Protein 4MNC (pdb70)

Solvent-accessible surface area: 13602 Å² total; per-residue (Å²): 196,83,40,71,5,98,0,0,0,0,11,18,71,93,10,32,8,0,99,53,0,69,85,12,10,58,83,0,40,86,94,0,182,35,51,0,34,5,64,44,49,10,2,38,193,52,20,87,6,61,67,0,6,45,2,2,78,74,35,97,1,29,0,0,0,2,14,0,1,9,7,41,101,24,4,54,12,0,12,7,0,10,0,4,64,18,46,2,64,85,1,64,184,63,30,0,18,102,12,0,23,149,8,0,38,147,85,1,52,5,19,1,6,0,1,3,0,11,70,0,45,10,12,1,0,1,50,118,127,19,120,135,52,49,2,74,73,8,80,0,2,5,4,19,6,4,96,38,0,0,95,38,1,83,9,96,42,46,79,17,36,1,44,87,0,66,35,9,9,101,181,59,62,8,51,0,1,0,20,5,10,0,4,0,23,42,32,53,2,54,103,85,9,126,16,7,0,16,23,4,2,7,21,3,7,3,1,0,5,0,9,30,75,20,29,137,179,12,70,118,68,13,52,105,23,1,64,120,1,1,79,52,9,16,70,97,7,111,54,0,82,176,20,10,103,81,2,50,58,104,0,118,121,55,52,6,96,48,10,136,25,99,88,75,42,26,137,53,4,110,90,72,0,36,129,35,2,16,56,19,6,71,182,87,12,82,126,10,0,44,89,0,98,93,38,1,26,92,74,138,74,110,164,171,188

B-factor: mean 9.64, std 6.06, range [2.98, 41.68]

CATH classification: 3.40.190.170

Structure (mmCIF, N/CA/C/O backbone):
data_4MNC
#
_entry.id   4MNC
#
_cell.length_a   48.197
_cell.length_b   58.480
_cell.length_c   55.760
_cell.angle_alpha   90.000
_cell.angle_beta   108.040
_cell.angle_gamma   90.000
#
_symmetry.space_group_name_H-M   'P 1 21 1'
#
loop_
_entity.id
_entity.type
_entity.pdbx_description
1 polymer 'TRAP dicarboxylate transporter-DctP subunit'
2 non-polymer 'BENZOYL-FORMIC ACID'
3 non-polymer 'SULFATE ION'
4 water water
#
loop_
_atom_site.group_PDB
_atom_site.id
_atom_site.type_symbol
_atom_site.label_atom_id
_atom_site.label_alt_id
_atom_site.label_comp_id
_atom_site.label_asym_id
_atom_site.label_entity_id
_atom_site.label_seq_id
_atom_site.pdbx_PDB_ins_code
_atom_site.Cartn_x
_atom_site.Cartn_y
_atom_site.Cartn_z
_atom_site.occupancy
_atom_site.B_iso_or_equiv
_atom_site.auth_seq_id
_atom_site.auth_comp_id
_atom_site.auth_asym_id
_atom_site.auth_atom_id
_atom_site.pdbx_PDB_model_num
ATOM 1 N N . GLN A 1 28 ? 14.353 31.178 15.349 1.00 20.10 28 GLN A N 1
ATOM 2 C CA . GLN A 1 28 ? 15.731 31.074 15.813 1.00 19.57 28 GLN A CA 1
ATOM 3 C C . GLN A 1 28 ? 16.550 30.290 14.806 1.00 16.25 28 GLN A C 1
ATOM 4 O O . GLN A 1 28 ? 17.718 30.593 14.624 1.00 16.76 28 GLN A O 1
ATOM 17 N N . GLU A 1 29 ? 15.953 29.296 14.144 1.00 12.35 29 GLU A N 1
ATOM 18 C CA . GLU A 1 29 ? 16.697 28.555 13.124 1.00 9.62 29 GLU A CA 1
ATOM 19 C C . GLU A 1 29 ? 16.444 29.135 11.741 1.00 8.82 29 GLU A C 1
ATOM 20 O O . GLU A 1 29 ? 15.295 29.236 11.316 1.00 10.20 29 GLU A O 1
ATOM 32 N N . VAL A 1 30 ? 17.513 29.498 11.034 1.00 7.39 30 VAL A N 1
ATOM 33 C CA . VAL A 1 30 ? 17.414 29.959 9.653 1.00 7.26 30 VAL A CA 1
ATOM 34 C C . VAL A 1 30 ? 17.805 28.815 8.726 1.00 6.21 30 VAL A C 1
ATOM 35 O O . VAL A 1 30 ? 18.753 28.089 8.995 1.00 6.72 30 VAL A O 1
ATOM 48 N N . THR A 1 31 ? 17.072 28.675 7.627 1.00 6.10 31 THR A N 1
ATOM 49 C CA . THR A 1 31 ? 17.455 27.770 6.552 1.00 6.44 31 THR A CA 1
ATOM 50 C C . THR A 1 31 ? 17.818 28.566 5.306 1.00 6.12 31 THR A C 1
ATOM 51 O O . THR A 1 31 ? 17.053 29.412 4.842 1.00 7.22 31 THR A O 1
ATOM 62 N N . LEU A 1 32 ? 19.015 28.294 4.800 1.00 5.59 32 LEU A N 1
ATOM 63 C CA . LEU A 1 32 ? 19.561 28.986 3.650 1.00 5.40 32 LEU A CA 1
ATOM 64 C C . LEU A 1 32 ? 19.562 28.038 2.464 1.00 5.25 32 LEU A C 1
ATOM 65 O O . LEU A 1 32 ? 19.982 26.888 2.576 1.00 6.24 32 LEU A O 1
ATOM 81 N N . ARG A 1 33 ? 19.117 28.531 1.316 1.00 4.89 33 ARG A N 1
ATOM 82 C CA . ARG A 1 33 ? 19.029 27.726 0.099 1.00 5.08 33 ARG A CA 1
ATOM 83 C C . ARG A 1 33 ? 20.279 27.917 -0.742 1.00 4.62 33 ARG A C 1
ATOM 84 O O . ARG A 1 33 ? 20.649 29.046 -1.055 1.00 5.29 33 ARG A O 1
ATOM 105 N N . LEU A 1 34 ? 20.931 26.810 -1.083 1.00 4.29 34 LEU A N 1
ATOM 106 C CA . LEU A 1 34 ? 22.227 26.819 -1.750 1.00 4.25 34 LEU A CA 1
ATOM 107 C C . LEU A 1 34 ? 22.188 25.998 -3.030 1.00 4.07 34 LEU A C 1
ATOM 108 O O . LEU A 1 34 ? 21.722 24.861 -3.009 1.00 4.99 34 LEU A O 1
ATOM 124 N N . VAL A 1 35 ? 22.689 26.564 -4.122 1.00 3.98 35 VAL A N 1
ATOM 125 C CA . VAL A 1 35 ? 22.793 25.851 -5.383 1.00 4.41 35 VAL A CA 1
ATOM 126 C C . VAL A 1 35 ? 24.261 25.665 -5.776 1.00 4.00 35 VAL A C 1
ATOM 127 O O . VAL A 1 35 ? 25.126 26.463 -5.417 1.00 4.28 35 VAL A O 1
ATOM 140 N N . SER A 1 36 ? 24.536 24.596 -6.519 1.00 4.10 36 SER A N 1
ATOM 141 C CA . SER A 1 36 ? 25.843 24.381 -7.140 1.00 3.96 36 SER A CA 1
ATOM 142 C C . SER A 1 36 ? 25.814 24.727 -8.623 1.00 3.83 36 SER A C 1
ATOM 143 O O . SER A 1 36 ? 24.933 24.268 -9.355 1.00 4.19 36 SER A O 1
ATOM 151 N N . ALA A 1 37 ? 26.785 25.528 -9.062 1.00 3.77 37 ALA A N 1
ATOM 152 C CA . ALA A 1 37 ? 26.947 25.821 -10.486 1.00 4.26 37 ALA A CA 1
ATOM 153 C C . ALA A 1 37 ? 27.625 24.668 -11.236 1.00 4.42 37 ALA A C 1
ATOM 154 O O . ALA A 1 37 ? 27.712 24.697 -12.460 1.00 5.17 37 ALA A O 1
ATOM 161 N N . PHE A 1 38 ? 28.131 23.679 -10.500 1.00 4.19 38 PHE A N 1
ATOM 162 C CA . PHE A 1 38 ? 28.796 22.521 -11.086 1.00 4.24 38 PHE A CA 1
ATOM 163 C C . PHE A 1 38 ? 27.918 21.283 -10.992 1.00 4.64 38 PHE A C 1
ATOM 164 O O . PHE A 1 38 ? 27.183 21.086 -10.021 1.00 4.85 38 PHE A O 1
ATOM 181 N N . PRO A 1 39 ? 28.033 20.399 -11.985 1.00 5.41 39 PRO A N 1
ATOM 182 C CA . PRO A 1 39 ? 27.318 19.114 -11.958 1.00 6.35 39 PRO A CA 1
ATOM 183 C C . PRO A 1 39 ? 27.485 18.325 -10.653 1.00 6.24 39 PRO A C 1
ATOM 184 O O . PRO A 1 39 ? 28.551 18.294 -10.027 1.00 5.66 39 PRO A O 1
ATOM 195 N N . GLU A 1 40 ? 26.406 17.640 -10.274 1.00 7.49 40 GLU A N 1
ATOM 196 C CA . GLU A 1 40 ? 26.331 16.959 -8.971 1.00 8.58 40 GLU A CA 1
ATOM 197 C C . GLU A 1 40 ? 27.230 15.739 -8.841 1.00 8.57 40 GLU A C 1
ATOM 198 O O . GLU A 1 40 ? 27.523 15.293 -7.712 1.00 9.73 40 GLU A O 1
ATOM 210 N N . ASN A 1 41 ? 27.651 15.181 -9.976 1.00 7.59 41 ASN A N 1
ATOM 211 C CA . ASN A 1 41 ? 28.533 14.028 -9.948 1.00 7.72 41 ASN A CA 1
ATOM 212 C C . ASN A 1 41 ? 30.014 14.418 -10.007 1.00 6.99 41 ASN A C 1
ATOM 213 O O . ASN A 1 41 ? 30.887 13.555 -10.082 1.00 8.56 41 ASN A O 1
ATOM 224 N N . GLY A 1 42 ? 30.307 15.713 -9.954 1.00 5.14 42 GLY A N 1
ATOM 225 C CA . GLY A 1 42 ? 31.685 16.160 -9.910 1.00 4.83 42 GLY A CA 1
ATOM 226 C C . GLY A 1 42 ? 32.268 16.247 -8.512 1.00 4.26 42 GLY A C 1
ATOM 227 O O . GLY A 1 42 ? 31.554 16.288 -7.507 1.00 4.25 42 GLY A O 1
ATOM 231 N N . ILE A 1 43 ? 33.592 16.320 -8.459 1.00 4.25 43 ILE A N 1
ATOM 232 C CA . ILE A 1 43 ? 34.317 16.365 -7.201 1.00 4.17 43 ILE A CA 1
ATOM 233 C C . ILE A 1 43 ? 33.884 17.539 -6.331 1.00 3.73 43 ILE A C 1
ATOM 234 O O . ILE A 1 43 ? 33.849 17.421 -5.114 1.00 3.83 43 ILE A O 1
ATOM 250 N N . TYR A 1 44 ? 33.544 18.684 -6.918 1.00 3.57 44 TYR A N 1
ATOM 251 C CA . TYR A 1 44 ? 33.226 19.832 -6.072 1.00 3.63 44 TYR A CA 1
ATOM 252 C C . TYR A 1 44 ? 31.949 19.588 -5.268 1.00 3.85 44 TYR A C 1
ATOM 253 O O . TYR A 1 44 ? 31.903 19.893 -4.079 1.00 3.95 44 TYR A O 1
ATOM 271 N N . VAL A 1 45 ? 30.919 19.028 -5.898 1.00 3.87 45 VAL A N 1
ATOM 272 C CA . VAL A 1 45 ? 29.710 18.673 -5.158 1.00 4.09 45 VAL A CA 1
ATOM 273 C C . VAL A 1 45 ? 29.985 17.534 -4.169 1.00 4.03 45 VAL A C 1
ATOM 274 O O . VAL A 1 45 ? 29.430 17.506 -3.068 1.00 4.27 45 VAL A O 1
ATOM 287 N N . GLN A 1 46 ? 30.866 16.608 -4.530 1.00 4.27 46 GLN A N 1
ATOM 288 C CA . GLN A 1 46 ? 31.257 15.563 -3.595 1.00 5.46 46 GLN A CA 1
ATOM 289 C C . GLN A 1 46 ? 31.924 16.126 -2.338 1.00 5.41 46 GLN A C 1
ATOM 290 O O . GLN A 1 46 ? 31.814 15.530 -1.278 1.00 6.47 46 GLN A O 1
ATOM 304 N N . ARG A 1 47 ? 32.588 17.273 -2.455 1.00 4.95 47 ARG A N 1
ATOM 305 C CA . ARG A 1 47 ? 33.157 17.971 -1.302 1.00 5.53 47 ARG A CA 1
ATOM 306 C C . ARG A 1 47 ? 32.099 18.807 -0.573 1.00 5.12 47 ARG A C 1
ATOM 307 O O . ARG A 1 47 ? 32.106 18.929 0.654 1.00 5.78 47 ARG A O 1
ATOM 328 N N . LEU A 1 48 ? 31.192 19.401 -1.333 1.00 4.46 48 LEU A N 1
ATOM 329 C CA . LEU A 1 48 ? 30.193 20.273 -0.753 1.00 4.49 48 LEU A CA 1
ATOM 330 C C . LEU A 1 48 ? 29.241 19.528 0.160 1.00 4.20 48 LEU A C 1
ATOM 331 O O . LEU A 1 48 ? 28.909 19.995 1.254 1.00 4.52 48 LEU A O 1
ATOM 347 N N . LEU A 1 49 ? 28.745 18.382 -0.289 1.00 3.77 49 LEU A N 1
ATOM 348 C CA . LEU A 1 49 ? 27.657 17.740 0.435 1.00 4.14 49 LEU A CA 1
ATOM 349 C C . LEU A 1 49 ? 28.023 17.264 1.848 1.00 4.26 49 LEU A C 1
ATOM 350 O O . LEU A 1 49 ? 27.231 17.467 2.764 1.00 3.97 49 LEU A O 1
ATOM 366 N N . PRO A 1 50 ? 29.210 16.650 2.056 1.00 4.31 50 PRO A N 1
ATOM 367 C CA . PRO A 1 50 ? 29.567 16.288 3.434 1.00 4.40 50 PRO A CA 1
ATOM 368 C C . PRO A 1 50 ? 29.724 17.518 4.333 1.00 4.49 50 PRO A C 1
ATOM 369 O O . PRO A 1 50 ? 29.485 17.426 5.530 1.00 4.62 50 PRO A O 1
ATOM 380 N N . TRP A 1 51 ? 30.128 18.656 3.778 1.00 4.20 51 TRP A N 1
ATOM 381 C CA . TRP A 1 51 ? 30.215 19.874 4.576 1.00 4.16 51 TRP A CA 1
ATOM 382 C C . TRP A 1 51 ? 28.814 20.362 4.964 1.00 3.98 51 TRP A C 1
ATOM 383 O O . TRP A 1 51 ? 28.566 20.685 6.126 1.00 4.43 51 TRP A O 1
ATOM 404 N N . ILE A 1 52 ? 27.890 20.401 4.007 1.00 3.69 52 ILE A N 1
ATOM 405 C CA . ILE A 1 52 ? 26.509 20.739 4.306 1.00 3.93 52 ILE A CA 1
ATOM 406 C C . ILE A 1 52 ? 25.962 19.806 5.383 1.00 4.06 52 ILE A C 1
ATOM 407 O O . ILE A 1 52 ? 25.241 20.236 6.296 1.00 4.32 52 ILE A O 1
ATOM 423 N N . ALA A 1 53 ? 26.305 18.523 5.283 1.00 4.25 53 ALA A N 1
ATOM 424 C CA . ALA A 1 53 ? 25.822 17.558 6.261 1.00 4.37 53 ALA A CA 1
ATOM 425 C C . ALA A 1 53 ? 26.290 17.912 7.671 1.00 4.50 53 ALA A C 1
ATOM 426 O O . ALA A 1 53 ? 25.541 17.785 8.633 1.00 4.66 53 ALA A O 1
ATOM 433 N N . LYS A 1 54 ? 27.547 18.328 7.787 1.00 4.56 54 LYS A N 1
ATOM 434 C CA . LYS A 1 54 ? 28.123 18.722 9.068 1.00 4.90 54 LYS A CA 1
ATOM 435 C C . LYS A 1 54 ? 27.462 20.003 9.589 1.00 4.44 54 LYS A C 1
ATOM 436 O O . LYS A 1 54 ? 27.126 20.105 10.768 1.00 4.92 54 LYS A O 1
ATOM 455 N N . VAL A 1 55 ? 27.293 20.989 8.710 1.00 4.07 55 VAL A N 1
ATOM 456 C CA . VAL A 1 55 ? 26.609 22.216 9.081 1.00 4.47 55 VAL A CA 1
ATOM 457 C C . VAL A 1 55 ? 25.231 21.898 9.652 1.00 4.35 55 VAL A C 1
ATOM 458 O O . VAL A 1 55 ? 24.820 22.432 10.685 1.00 4.74 55 VAL A O 1
ATOM 471 N N . ASN A 1 56 ? 24.505 21.025 8.968 1.00 4.20 56 ASN A N 1
ATOM 472 C CA . ASN A 1 56 ? 23.151 20.725 9.394 1.00 4.71 56 ASN A CA 1
ATOM 473 C C . ASN A 1 56 ? 23.126 19.896 10.663 1.00 4.64 56 ASN A C 1
ATOM 474 O O . ASN A 1 56 ? 22.324 20.151 11.564 1.00 5.21 56 ASN A O 1
ATOM 485 N N . ALA A 1 57 ? 24.003 18.900 10.749 1.00 4.82 57 ALA A N 1
ATOM 486 C CA . ALA A 1 57 ? 24.032 18.034 11.932 1.00 5.57 57 ALA A CA 1
ATOM 487 C C . ALA A 1 57 ? 24.393 18.797 13.202 1.00 5.78 57 ALA A C 1
ATOM 488 O O . ALA A 1 57 ? 23.922 18.458 14.286 1.00 6.56 57 ALA A O 1
ATOM 495 N N . GLU A 1 58 ? 25.244 19.809 13.072 1.00 5.37 58 GLU A N 1
ATOM 496 C CA . GLU A 1 58 ? 25.745 20.577 14.219 1.00 5.78 58 GLU A CA 1
ATOM 497 C C . GLU A 1 58 ? 24.980 21.884 14.412 1.00 5.61 58 GLU A C 1
ATOM 498 O O . GLU A 1 58 ? 25.206 22.589 15.390 1.00 6.37 58 GLU A O 1
ATOM 510 N N . GLY A 1 59 ? 24.069 22.203 13.499 1.00 5.30 59 GLY A N 1
ATOM 511 C CA . GLY A 1 59 ? 23.416 23.492 13.498 1.00 5.56 59 GLY A CA 1
ATOM 512 C C . GLY A 1 59 ? 21.936 23.501 13.808 1.00 5.87 59 GLY A C 1
ATOM 513 O O . GLY A 1 59 ? 21.301 24.538 13.652 1.00 6.01 59 GLY A O 1
ATOM 517 N N A LYS A 1 60 ? 21.374 22.372 14.243 0.52 6.24 60 LYS A N 1
ATOM 518 N N B LYS A 1 60 ? 21.373 22.378 14.240 0.48 6.56 60 LYS A N 1
ATOM 519 C CA A LYS A 1 60 ? 19.935 22.297 14.506 0.52 7.03 60 LYS A CA 1
ATOM 520 C CA B LYS A 1 60 ? 19.942 22.341 14.498 0.48 7.49 60 LYS A CA 1
ATOM 521 C C A LYS A 1 60 ? 19.544 23.348 15.547 0.52 7.64 60 LYS A C 1
ATOM 522 C C B LYS A 1 60 ? 19.572 23.390 15.531 0.48 7.81 60 LYS A C 1
ATOM 523 O O A LYS A 1 60 ? 20.172 23.459 16.600 0.52 7.78 60 LYS A O 1
ATOM 524 O O B LYS A 1 60 ? 20.240 23.548 16.554 0.48 7.91 60 LYS A O 1
ATOM 561 N N . GLY A 1 61 ? 18.505 24.120 15.239 1.00 8.46 61 GLY A N 1
ATOM 562 C CA . GLY A 1 61 ? 18.070 25.211 16.086 1.00 9.27 61 GLY A CA 1
ATOM 563 C C . GLY A 1 61 ? 18.751 26.535 15.794 1.00 9.37 61 GLY A C 1
ATOM 564 O O . GLY A 1 61 ? 18.368 27.560 16.361 1.00 10.87 61 GLY A O 1
ATOM 569 N N . VAL A 1 62 ? 19.754 26.522 14.918 1.00 7.76 62 VAL A N 1
ATOM 570 C CA . VAL A 1 62 ? 20.571 27.707 14.651 1.00 7.27 62 VAL A CA 1
ATOM 571 C C . VAL A 1 62 ? 20.586 28.029 13.157 1.00 6.35 62 VAL A C 1
ATOM 572 O O . VAL A 1 62 ? 20.076 29.070 12.740 1.00 6.39 62 VAL A O 1
ATOM 585 N N . LEU A 1 63 ? 21.132 27.125 12.346 1.00 5.95 63 LEU A N 1
ATOM 586 C CA . LEU A 1 63 ? 21.292 27.382 10.919 1.00 5.46 63 LEU A CA 1
ATOM 587 C C . LEU A 1 63 ? 21.350 26.051 10.186 1.00 5.15 63 LEU A C 1
ATOM 588 O O . LEU A 1 63 ? 22.006 25.110 10.643 1.00 5.41 63 LEU A O 1
ATOM 604 N N . GLN A 1 64 ? 20.643 25.988 9.062 1.00 4.84 64 GLN A N 1
ATOM 605 C CA . GLN A 1 64 ? 20.612 24.819 8.193 1.00 4.87 64 GLN A CA 1
ATOM 606 C C . GLN A 1 64 ? 20.813 25.288 6.765 1.00 4.90 64 GLN A C 1
ATOM 607 O O . GLN A 1 64 ? 20.457 26.418 6.426 1.00 5.55 64 GLN A O 1
ATOM 621 N N . ILE A 1 65 ? 21.329 24.398 5.928 1.00 4.70 65 ILE A N 1
ATOM 622 C CA . ILE A 1 65 ? 21.467 24.644 4.498 1.00 4.84 65 ILE A CA 1
ATOM 623 C C . ILE A 1 65 ? 20.649 23.598 3.740 1.00 4.90 65 ILE A C 1
ATOM 624 O O . ILE A 1 65 ? 20.810 22.385 3.935 1.00 5.46 65 ILE A O 1
ATOM 640 N N . ASN A 1 66 ? 19.784 24.103 2.869 1.00 4.97 66 ASN A N 1
ATOM 641 C CA . ASN A 1 66 ? 18.978 23.320 1.948 1.00 5.37 66 ASN A CA 1
ATOM 642 C C . ASN A 1 66 ? 19.642 23.350 0.576 1.00 5.21 66 ASN A C 1
ATOM 643 O O . ASN A 1 66 ? 19.598 24.363 -0.124 1.00 5.23 66 ASN A O 1
ATOM 654 N N . PHE A 1 67 ? 20.293 22.245 0.212 1.00 5.45 67 PHE A N 1
ATOM 655 C CA . PHE A 1 67 ? 20.923 22.101 -1.084 1.00 5.42 67 PHE A CA 1
ATOM 656 C C . PHE A 1 67 ? 19.852 21.903 -2.145 1.00 5.40 67 PHE A C 1
ATOM 657 O O . PHE A 1 67 ? 19.097 20.928 -2.103 1.00 6.25 67 PHE A O 1
ATOM 674 N N . LEU A 1 68 ? 19.823 22.806 -3.115 1.00 5.11 68 LEU A N 1
ATOM 675 C CA . LEU A 1 68 ? 18.807 22.801 -4.150 1.00 6.05 68 LEU A CA 1
ATOM 676 C C . LEU A 1 68 ? 19.145 21.896 -5.321 1.00 6.26 68 LEU A C 1
ATOM 677 O O . LEU A 1 68 ? 18.263 21.562 -6.089 1.00 7.36 68 LEU A O 1
ATOM 693 N N . GLY A 1 69 ? 20.412 21.541 -5.473 1.00 6.09 69 GLY A N 1
ATOM 694 C CA . GLY A 1 69 ? 20.879 20.823 -6.641 1.00 5.99 69 GLY A CA 1
ATOM 695 C C . GLY A 1 69 ? 21.934 21.592 -7.397 1.00 5.96 69 GLY A C 1
ATOM 696 O O . GLY A 1 69 ? 22.527 22.552 -6.893 1.00 6.11 69 GLY A O 1
ATOM 700 N N . GLY A 1 70 ? 22.156 21.143 -8.623 1.00 6.03 70 GLY A N 1
ATOM 701 C CA . GLY A 1 70 ? 23.178 21.670 -9.497 1.00 5.90 70 GLY A CA 1
ATOM 702 C C . GLY A 1 70 ? 22.566 22.447 -10.643 1.00 6.04 70 GLY A C 1
ATOM 703 O O . GLY A 1 70 ? 21.526 23.095 -10.490 1.00 6.49 70 GLY A O 1
ATOM 707 N N . PRO A 1 71 ? 23.224 22.405 -11.805 1.00 6.17 71 PRO A N 1
ATOM 708 C CA . PRO A 1 71 ? 22.773 23.175 -12.976 1.00 7.22 71 PRO A CA 1
ATOM 709 C C . PRO A 1 71 ? 21.337 22.875 -13.412 1.00 8.56 71 PRO A C 1
ATOM 710 O O . PRO A 1 71 ? 20.729 23.710 -14.081 1.00 9.45 71 PRO A O 1
ATOM 721 N N . LYS A 1 72 ? 20.789 21.718 -13.054 1.00 8.92 72 LYS A N 1
ATOM 722 C CA . LYS A 1 72 ? 19.395 21.423 -13.375 1.00 10.79 72 LYS A CA 1
ATOM 723 C C . LYS A 1 72 ? 18.449 22.323 -12.589 1.00 10.76 72 LYS A C 1
ATOM 724 O O . LYS A 1 72 ? 17.331 22.583 -13.037 1.00 12.35 72 LYS A O 1
ATOM 743 N N . ALA A 1 73 ? 18.877 22.789 -11.424 1.00 9.90 73 ALA A N 1
ATOM 744 C CA . ALA A 1 73 ? 18.059 23.698 -10.623 1.00 9.58 73 ALA A CA 1
ATOM 745 C C . ALA A 1 73 ? 18.167 25.146 -11.122 1.00 9.16 73 ALA A C 1
ATOM 746 O O . ALA A 1 73 ? 17.160 25.827 -11.306 1.00 10.42 73 ALA A O 1
ATOM 753 N N A ILE A 1 74 ? 19.395 25.587 -11.353 0.42 8.68 74 ILE A N 1
ATOM 754 N N B ILE A 1 74 ? 19.399 25.616 -11.299 0.58 8.36 74 ILE A N 1
ATOM 755 C CA A ILE A 1 74 ? 19.663 26.903 -11.908 0.42 8.37 74 ILE A CA 1
ATOM 756 C CA B ILE A 1 74 ? 19.700 26.943 -11.845 0.58 7.78 74 ILE A CA 1
ATOM 757 C C A ILE A 1 74 ? 20.861 26.779 -12.833 0.42 7.53 74 ILE A C 1
ATOM 758 C C B ILE A 1 74 ? 20.859 26.762 -12.831 0.58 7.14 74 ILE A C 1
ATOM 759 O O A ILE A 1 74 ? 21.892 26.251 -12.434 0.42 7.30 74 ILE A O 1
ATOM 760 O O B ILE A 1 74 ? 21.867 26.173 -12.471 0.58 6.77 74 ILE A O 1
ATOM 791 N N . PRO A 1 75 ? 20.733 27.257 -14.078 1.00 7.11 75 PRO A N 1
ATOM 792 C CA . PRO A 1 75 ? 21.838 27.054 -15.023 1.00 6.61 75 PRO A CA 1
ATOM 793 C C . PRO A 1 75 ? 23.166 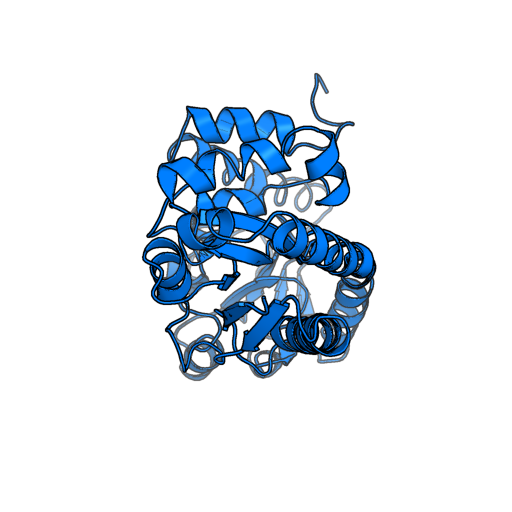27.587 -14.496 1.00 5.60 75 PRO A C 1
ATOM 794 O O . PRO A 1 75 ? 23.194 28.600 -13.798 1.00 5.59 75 PRO A O 1
ATOM 805 N N . THR A 1 76 ? 24.246 26.906 -14.849 1.00 5.08 76 THR A N 1
ATOM 806 C CA . THR A 1 76 ? 25.580 27.262 -14.398 1.00 4.83 76 THR A CA 1
ATOM 807 C C . THR A 1 76 ? 25.881 28.761 -14.474 1.00 4.81 76 THR A C 1
ATOM 808 O O . THR A 1 76 ? 26.335 29.339 -13.493 1.00 4.90 76 THR A O 1
ATOM 819 N N . PHE A 1 77 ? 25.653 29.371 -15.632 1.00 4.84 77 PHE A N 1
ATOM 820 C CA . PHE A 1 77 ? 26.023 30.772 -15.830 1.00 5.43 77 PHE A CA 1
ATOM 821 C C . PHE A 1 77 ? 25.027 31.750 -15.221 1.00 5.56 77 PHE A C 1
ATOM 822 O O . PHE A 1 77 ? 25.272 32.954 -15.238 1.00 6.18 77 PHE A O 1
ATOM 839 N N . GLU A 1 78 ? 23.943 31.238 -14.645 1.00 5.77 78 GLU A N 1
ATOM 840 C CA . GLU A 1 78 ? 22.941 32.061 -13.982 1.00 5.94 78 GLU A CA 1
ATOM 841 C C . GLU A 1 78 ? 23.076 32.077 -12.451 1.00 5.28 78 GLU A C 1
ATOM 842 O O . GLU A 1 78 ? 22.493 32.941 -11.800 1.00 5.75 78 GLU A O 1
ATOM 854 N N . ALA A 1 79 ? 23.845 31.156 -11.872 1.00 4.90 79 ALA A N 1
ATOM 855 C CA . ALA A 1 79 ? 23.910 31.049 -10.413 1.00 4.63 79 ALA A CA 1
ATOM 856 C C . ALA A 1 79 ? 24.433 32.333 -9.748 1.00 4.48 79 ALA A C 1
ATOM 857 O O . ALA A 1 79 ? 24.008 32.674 -8.634 1.00 4.82 79 ALA A O 1
ATOM 864 N N . GLY A 1 80 ? 25.369 33.029 -10.383 1.00 4.77 80 GLY A N 1
ATOM 865 C CA . GLY A 1 80 ? 25.857 34.275 -9.813 1.00 4.92 80 GLY A CA 1
ATOM 866 C C . GLY A 1 80 ? 24.763 35.324 -9.720 1.00 4.85 80 GLY A C 1
ATOM 867 O O . GLY A 1 80 ? 24.588 35.987 -8.700 1.00 5.16 80 GLY A O 1
ATOM 871 N N . ASN A 1 81 ? 24.008 35.470 -10.796 1.00 5.25 81 ASN A N 1
ATOM 872 C CA . ASN A 1 81 ? 22.896 36.391 -10.805 1.00 5.86 81 ASN A CA 1
ATOM 873 C C . ASN A 1 81 ? 21.817 35.962 -9.805 1.00 5.52 81 ASN A C 1
ATOM 874 O O . ASN A 1 81 ? 21.173 36.800 -9.178 1.00 6.09 81 ASN A O 1
ATOM 885 N N . ALA A 1 82 ? 21.608 34.657 -9.655 1.00 5.41 82 ALA A N 1
ATOM 886 C CA . ALA A 1 82 ? 20.627 34.175 -8.696 1.00 5.48 82 ALA A CA 1
ATOM 887 C C . ALA A 1 82 ? 21.011 34.580 -7.269 1.00 5.41 82 ALA A C 1
ATOM 888 O O . ALA A 1 82 ? 20.164 34.955 -6.477 1.00 5.98 82 ALA A O 1
ATOM 895 N N . VAL A 1 83 ? 22.299 34.527 -6.946 1.00 4.76 83 VAL A N 1
ATOM 896 C CA . VAL A 1 83 ? 22.792 34.976 -5.646 1.00 4.89 83 VAL A CA 1
ATOM 897 C C . VAL A 1 83 ? 22.654 36.497 -5.506 1.00 4.95 83 VAL A C 1
ATOM 898 O O . VAL A 1 83 ? 22.182 36.989 -4.482 1.00 5.21 83 VAL A O 1
ATOM 911 N N . LYS A 1 84 ? 23.057 37.237 -6.535 1.00 5.17 84 LYS A N 1
ATOM 912 C CA . LYS A 1 84 ? 22.955 38.699 -6.531 1.00 5.59 84 LYS A CA 1
ATOM 913 C C . LYS A 1 84 ? 21.525 39.165 -6.273 1.00 5.87 84 LYS A C 1
ATOM 914 O O . LYS A 1 84 ? 21.303 40.138 -5.554 1.00 6.59 84 LYS A O 1
ATOM 933 N N . THR A 1 85 ? 20.561 38.485 -6.886 1.00 5.66 85 THR A N 1
ATOM 934 C CA . THR A 1 85 ? 19.171 38.912 -6.836 1.00 6.63 85 THR A CA 1
ATOM 935 C C . THR A 1 85 ? 18.386 38.250 -5.707 1.00 7.03 85 THR A C 1
ATOM 936 O O . THR A 1 85 ? 17.242 38.594 -5.488 1.00 8.81 85 THR A O 1
ATOM 947 N N . GLY A 1 86 ? 18.990 37.292 -5.006 1.00 6.73 86 GLY A N 1
ATOM 948 C CA . GLY A 1 86 ? 18.361 36.646 -3.865 1.00 7.29 86 GLY A CA 1
ATOM 949 C C . GLY A 1 86 ? 17.397 35.531 -4.227 1.00 7.80 86 GLY A C 1
ATOM 950 O O . GLY A 1 86 ? 16.681 35.045 -3.365 1.00 9.62 86 GLY A O 1
ATOM 954 N N . VAL A 1 87 ? 17.374 35.121 -5.492 1.00 7.05 87 VAL A N 1
ATOM 955 C CA . VAL A 1 87 ? 16.605 33.952 -5.914 1.00 7.73 87 VAL A CA 1
ATOM 956 C C . VAL A 1 87 ? 17.079 32.701 -5.166 1.00 7.15 87 VAL A C 1
ATOM 957 O O . VAL A 1 87 ? 16.273 31.806 -4.861 1.00 7.90 87 VAL A O 1
ATOM 970 N N . VAL A 1 88 ? 18.380 32.630 -4.894 1.00 6.39 88 VAL A N 1
ATOM 971 C CA . VAL A 1 88 ? 18.917 31.674 -3.937 1.00 6.41 88 VAL A CA 1
ATOM 972 C C . VAL A 1 88 ? 19.704 32.456 -2.900 1.00 6.14 88 VAL A C 1
ATOM 973 O O . VAL A 1 88 ? 20.086 33.600 -3.134 1.00 7.12 88 VAL A O 1
ATOM 986 N N . ASP A 1 89 ? 19.927 31.854 -1.737 1.00 5.32 89 ASP A N 1
ATOM 987 C CA . ASP A 1 89 ? 20.730 32.514 -0.705 1.00 5.13 89 ASP A CA 1
ATOM 988 C C . ASP A 1 89 ? 22.227 32.372 -0.908 1.00 4.65 89 ASP A C 1
ATOM 989 O O . ASP A 1 89 ? 22.980 33.298 -0.630 1.00 4.84 89 ASP A O 1
ATOM 998 N N . MET A 1 90 ? 22.647 31.201 -1.372 1.00 4.47 90 MET A N 1
ATOM 999 C CA . MET A 1 90 ? 24.063 30.849 -1.434 1.00 4.38 90 MET A CA 1
ATOM 1000 C C . MET A 1 90 ? 24.344 30.058 -2.686 1.00 4.03 90 MET A C 1
ATOM 1001 O O . MET A 1 90 ? 23.449 29.401 -3.230 1.00 4.20 90 MET A O 1
ATOM 1015 N N . ALA A 1 91 ? 25.600 30.046 -3.102 1.00 3.91 91 ALA A N 1
ATOM 1016 C CA . ALA A 1 91 ? 26.032 29.130 -4.147 1.00 3.99 91 ALA A CA 1
ATOM 1017 C C . ALA A 1 91 ? 27.455 28.667 -3.930 1.00 3.61 91 ALA A C 1
ATOM 1018 O O . ALA A 1 91 ? 28.284 29.384 -3.366 1.00 4.05 91 ALA A O 1
ATOM 1025 N N . MET A 1 92 ? 27.728 27.466 -4.435 1.00 3.35 92 MET A N 1
ATOM 1026 C CA . MET A 1 92 ? 29.082 27.022 -4.735 1.00 3.35 92 MET A CA 1
ATOM 1027 C C . MET A 1 92 ? 29.303 27.275 -6.227 1.00 3.26 92 MET A C 1
ATOM 1028 O O . MET A 1 92 ? 28.549 26.781 -7.064 1.00 3.93 92 MET A O 1
ATOM 1042 N N . ASN A 1 93 ? 30.304 28.093 -6.549 1.00 3.30 93 ASN A N 1
ATOM 1043 C CA . ASN A 1 93 ? 30.473 28.603 -7.893 1.00 3.43 93 ASN A CA 1
ATOM 1044 C C . ASN A 1 93 ? 31.909 29.084 -8.045 1.00 3.19 93 ASN A C 1
ATOM 1045 O O . ASN A 1 93 ? 32.661 29.136 -7.070 1.00 3.71 93 ASN A O 1
ATOM 1056 N N . THR A 1 94 ? 32.286 29.404 -9.281 1.00 3.38 94 THR A N 1
ATOM 1057 C CA . THR A 1 94 ? 33.525 30.107 -9.574 1.00 3.50 94 THR A CA 1
ATOM 1058 C C . THR A 1 94 ? 33.163 31.454 -10.170 1.00 3.65 94 THR A C 1
ATOM 1059 O O . THR A 1 94 ? 32.196 31.557 -10.932 1.00 3.74 94 THR A O 1
ATOM 1070 N N . GLY A 1 95 ? 33.950 32.473 -9.847 1.00 3.90 95 GLY A N 1
ATOM 1071 C CA . GLY A 1 95 ? 33.744 33.790 -10.424 1.00 4.02 95 GLY A CA 1
ATOM 1072 C C . GLY A 1 95 ? 33.794 33.781 -11.943 1.00 4.12 95 GLY A C 1
ATOM 1073 O O . GLY A 1 95 ? 33.186 34.633 -12.592 1.00 4.33 95 GLY A O 1
ATOM 1077 N N . ALA A 1 96 ? 34.499 32.817 -12.533 1.00 4.01 96 ALA A N 1
ATOM 1078 C CA . ALA A 1 96 ? 34.514 32.701 -13.986 1.00 4.26 96 ALA A CA 1
ATOM 1079 C C . ALA A 1 96 ? 33.112 32.552 -14.557 1.00 4.33 96 ALA A C 1
ATOM 1080 O O . ALA A 1 96 ? 32.894 32.891 -15.715 1.00 4.90 96 ALA A O 1
ATOM 1087 N N . PHE A 1 97 ? 32.175 32.018 -13.776 1.00 4.04 97 PHE A N 1
ATOM 1088 C CA . PHE A 1 97 ? 30.813 31.792 -14.257 1.00 4.01 97 PHE A CA 1
ATOM 1089 C C . PHE A 1 97 ? 29.868 32.962 -13.976 1.00 4.00 97 PHE A C 1
ATOM 1090 O O . PHE A 1 97 ? 28.709 32.893 -14.378 1.00 4.49 97 PHE A O 1
ATOM 1107 N N . TYR A 1 98 ? 30.339 34.035 -13.332 1.00 4.15 98 TYR A N 1
ATOM 1108 C CA . TYR A 1 98 ? 29.465 35.178 -13.090 1.00 4.75 98 TYR A CA 1
ATOM 1109 C C . TYR A 1 98 ? 30.129 36.507 -13.430 1.00 4.95 98 TYR A C 1
ATOM 1110 O O . TYR A 1 98 ? 29.903 37.530 -12.783 1.00 5.24 98 TYR A O 1
ATOM 1128 N N . THR A 1 99 ? 30.903 36.504 -14.507 1.00 5.34 99 THR A N 1
ATOM 1129 C CA . THR A 1 99 ? 31.372 37.758 -15.090 1.00 5.93 99 THR A CA 1
ATOM 1130 C C . THR A 1 99 ? 30.208 38.606 -15.600 1.00 6.72 99 THR A C 1
ATOM 1131 O O . THR A 1 99 ? 30.372 39.816 -15.771 1.00 7.07 99 THR A O 1
ATOM 1142 N N . ASN A 1 100 ? 29.046 37.987 -15.826 1.00 6.92 100 ASN A N 1
ATOM 1143 C CA . ASN A 1 100 ? 27.841 38.755 -16.137 1.00 7.92 100 ASN A CA 1
ATOM 1144 C C . ASN A 1 100 ? 27.388 39.645 -14.972 1.00 8.81 100 ASN A C 1
ATOM 1145 O O . ASN A 1 100 ? 26.823 40.709 -15.202 1.00 11.17 100 ASN A O 1
ATOM 1156 N N . VAL A 1 101 ? 27.656 39.241 -13.736 1.00 7.84 101 VAL A N 1
ATOM 1157 C CA . VAL A 1 101 ? 27.424 40.084 -12.568 1.00 7.88 101 VAL A CA 1
ATOM 1158 C C . VAL A 1 101 ? 28.491 41.189 -12.513 1.00 7.97 101 VAL A C 1
ATOM 1159 O O . VAL A 1 101 ? 28.170 42.361 -12.350 1.00 9.17 101 VAL A O 1
ATOM 1172 N N . MET A 1 102 ? 29.752 40.812 -12.670 1.00 7.34 102 MET A N 1
ATOM 1173 C CA . MET A 1 102 ? 30.862 41.759 -12.613 1.00 7.53 102 MET A CA 1
ATOM 1174 C C . MET A 1 102 ? 32.088 41.089 -13.224 1.00 6.53 102 MET A C 1
ATOM 1175 O O . MET A 1 102 ? 32.428 39.975 -12.850 1.00 6.13 102 MET A O 1
ATOM 1189 N N A PRO A 1 103 ? 32.743 41.757 -14.168 0.47 6.66 103 PRO A N 1
ATOM 1190 N N B PRO A 1 103 ? 32.778 41.776 -14.159 0.53 6.40 103 PRO A N 1
ATOM 1191 C CA A PRO A 1 103 ? 33.915 41.160 -14.814 0.47 6.29 103 PRO A CA 1
ATOM 1192 C CA B PRO A 1 103 ? 33.905 41.078 -14.786 0.53 6.00 103 PRO A CA 1
ATOM 1193 C C A PRO A 1 103 ? 35.034 40.820 -13.823 0.47 5.33 103 PRO A C 1
ATOM 1194 C C B PRO A 1 103 ? 35.013 40.765 -13.787 0.53 5.26 103 PRO A C 1
ATOM 1195 O O A PRO A 1 103 ? 35.819 39.910 -14.070 0.47 5.55 103 PRO A O 1
ATOM 1196 O O B PRO A 1 103 ? 35.773 39.821 -13.991 0.53 5.36 103 PRO A O 1
ATOM 1217 N N . GLU A 1 104 ? 35.074 41.529 -12.699 1.00 4.97 104 GLU A N 1
ATOM 1218 C CA . GLU A 1 104 ? 36.067 41.319 -11.653 1.00 4.59 104 GLU A CA 1
ATOM 1219 C C . GLU A 1 104 ? 35.969 39.910 -11.056 1.00 4.41 104 GLU A C 1
ATOM 1220 O O . GLU A 1 104 ? 36.904 39.433 -10.414 1.00 4.55 104 GLU A O 1
ATOM 1233 N N . ALA A 1 105 ? 34.820 39.265 -11.231 1.00 4.58 105 ALA A N 1
ATOM 1234 C CA . ALA A 1 105 ? 34.598 37.950 -10.654 1.00 4.83 105 ALA A CA 1
ATOM 1235 C C . ALA A 1 105 ? 35.649 36.935 -11.100 1.00 4.46 105 ALA A C 1
ATOM 1236 O O . ALA A 1 105 ? 35.978 36.029 -10.340 1.00 4.68 105 ALA A O 1
ATOM 1243 N N . ASP A 1 106 ? 36.160 37.081 -12.324 1.00 4.27 106 ASP A N 1
ATOM 1244 C CA . ASP A 1 106 ? 37.130 36.140 -12.886 1.00 4.13 106 ASP A CA 1
ATOM 1245 C C . ASP A 1 106 ? 38.548 36.350 -12.330 1.00 4.37 106 ASP A C 1
ATOM 1246 O O . ASP A 1 106 ? 39.443 35.552 -12.603 1.00 4.73 106 ASP A O 1
ATOM 1255 N N . PHE A 1 107 ? 38.778 37.407 -11.548 1.00 4.37 107 PHE A N 1
ATOM 1256 C CA . PHE A 1 107 ? 40.136 37.740 -11.150 1.00 4.35 107 PHE A CA 1
ATOM 1257 C C . PHE A 1 107 ? 40.731 36.743 -10.139 1.00 4.00 107 PHE A C 1
ATOM 1258 O O . PHE A 1 107 ? 41.946 36.717 -9.963 1.00 4.24 107 PHE A O 1
ATOM 1275 N N . LEU A 1 108 ? 39.893 35.956 -9.459 1.00 3.93 108 LEU A N 1
ATOM 1276 C CA . LEU A 1 108 ? 40.379 35.102 -8.372 1.00 3.82 108 LEU A CA 1
ATOM 1277 C C . LEU A 1 108 ? 41.222 33.920 -8.858 1.00 3.77 108 LEU A C 1
ATOM 1278 O O . LEU A 1 108 ? 41.952 33.324 -8.067 1.00 4.20 108 LEU A O 1
ATOM 1294 N N . LYS A 1 109 ? 41.185 33.631 -10.156 1.00 3.95 109 LYS A N 1
ATOM 1295 C CA . LYS A 1 109 ? 42.085 32.652 -10.746 1.00 4.10 109 LYS A CA 1
ATOM 1296 C C . LYS A 1 109 ? 43.549 33.082 -10.604 1.00 3.91 109 LYS A C 1
ATOM 1297 O O . LYS A 1 109 ? 44.450 32.256 -10.772 1.00 4.51 109 LYS A O 1
ATOM 1316 N N . LEU A 1 110 ? 43.785 34.370 -10.343 1.00 4.08 110 LEU A N 1
ATOM 1317 C CA . LEU A 1 110 ? 45.136 34.934 -10.310 1.00 4.31 110 LEU A CA 1
ATOM 1318 C C . LEU A 1 110 ? 45.751 34.937 -8.907 1.00 4.29 110 LEU A C 1
ATOM 1319 O O . LEU A 1 110 ? 46.839 35.470 -8.714 1.00 4.67 110 LEU A O 1
ATOM 1335 N N . THR A 1 111 ? 45.076 34.365 -7.914 1.00 4.42 111 THR A N 1
ATOM 1336 C CA . THR A 1 111 ? 45.667 34.287 -6.588 1.00 4.44 111 THR A CA 1
ATOM 1337 C C . THR A 1 111 ? 46.869 33.346 -6.587 1.00 4.85 111 THR A C 1
ATOM 1338 O O . THR A 1 111 ? 46.811 32.241 -7.137 1.00 5.26 111 THR A O 1
ATOM 1349 N N . GLN A 1 112 ? 47.958 33.784 -5.957 1.00 5.13 112 GLN A N 1
ATOM 1350 C CA . GLN A 1 112 ? 49.145 32.946 -5.838 1.00 5.93 112 GLN A CA 1
ATOM 1351 C C . GLN A 1 112 ? 49.505 32.684 -4.380 1.00 6.11 112 GLN A C 1
ATOM 1352 O O . GLN A 1 112 ? 50.586 32.182 -4.086 1.00 7.42 112 GLN A O 1
ATOM 1366 N N . ILE A 1 113 ? 48.581 33.024 -3.482 1.00 5.82 113 ILE A N 1
ATOM 1367 C CA . ILE A 1 113 ? 48.639 32.648 -2.071 1.00 5.63 113 ILE A CA 1
ATOM 1368 C C . ILE A 1 113 ? 47.301 31.996 -1.744 1.00 5.32 113 ILE A C 1
ATOM 1369 O O . ILE A 1 113 ? 46.278 32.332 -2.348 1.00 6.28 113 ILE A O 1
ATOM 1385 N N . PRO A 1 114 ? 47.291 31.052 -0.796 1.00 4.97 114 PRO A N 1
ATOM 1386 C CA . PRO A 1 114 ? 46.066 30.333 -0.442 1.00 4.90 114 PRO A CA 1
ATOM 1387 C C . PRO A 1 114 ? 45.142 31.183 0.418 1.00 4.33 114 PRO A C 1
ATOM 1388 O O . PRO A 1 114 ? 45.531 32.246 0.935 1.00 4.58 114 PRO A O 1
ATOM 1399 N N . VAL A 1 115 ? 43.913 30.720 0.575 1.00 4.15 115 VAL A N 1
ATOM 1400 C CA . VAL A 1 115 ? 42.907 31.553 1.190 1.00 4.07 115 VAL A CA 1
ATOM 1401 C C . VAL A 1 115 ? 43.222 31.864 2.667 1.00 4.13 115 VAL A C 1
ATOM 1402 O O . VAL A 1 115 ? 42.905 32.945 3.140 1.00 4.31 115 VAL A O 1
ATOM 1415 N N . ALA A 1 116 ? 43.865 30.956 3.390 1.00 4.34 116 ALA A N 1
ATOM 1416 C CA . ALA A 1 116 ? 44.236 31.278 4.765 1.00 4.70 116 ALA A CA 1
ATOM 1417 C C . ALA A 1 116 ? 45.142 32.508 4.794 1.00 4.87 116 ALA A C 1
ATOM 1418 O O . ALA A 1 116 ? 45.050 33.330 5.700 1.00 5.64 116 ALA A O 1
ATOM 1425 N N . GLU A 1 117 ? 46.028 32.619 3.813 1.00 4.65 117 GLU A N 1
ATOM 1426 C CA . GLU A 1 117 ? 46.923 33.763 3.747 1.00 4.97 117 GLU A CA 1
ATOM 1427 C C . GLU A 1 117 ? 46.201 35.010 3.244 1.00 4.79 117 GLU A C 1
ATOM 1428 O O . GLU A 1 117 ? 46.504 36.118 3.696 1.00 5.30 117 GLU A O 1
ATOM 1440 N N . GLN A 1 118 ? 45.247 34.843 2.332 1.00 4.42 118 GLN A N 1
ATOM 1441 C CA . GLN A 1 118 ? 44.400 35.946 1.886 1.00 4.30 118 GLN A CA 1
ATOM 1442 C C . GLN A 1 118 ? 43.631 36.574 3.044 1.00 4.27 118 GLN A C 1
ATOM 1443 O O . GLN A 1 118 ? 43.392 37.778 3.046 1.00 4.60 118 GLN A O 1
ATOM 1457 N N . ARG A 1 119 ? 43.214 35.766 4.017 1.00 4.39 119 ARG A N 1
ATOM 1458 C CA . ARG A 1 119 ? 42.485 36.293 5.164 1.00 4.94 119 ARG A CA 1
ATOM 1459 C C . ARG A 1 119 ? 43.395 37.131 6.055 1.00 5.88 119 ARG A C 1
ATOM 1460 O O . ARG A 1 119 ? 42.911 38.001 6.756 1.00 8.01 119 ARG A O 1
ATOM 1481 N N . LYS A 1 120 ? 44.701 36.859 6.032 1.00 5.55 120 LYS A N 1
ATOM 1482 C CA . LYS A 1 120 ? 45.651 37.594 6.862 1.00 5.90 120 LYS A CA 1
ATOM 1483 C C . LYS A 1 120 ? 46.229 38.838 6.203 1.00 5.45 120 LYS A C 1
ATOM 1484 O O . LYS A 1 120 ? 46.679 39.730 6.916 1.00 6.42 120 LYS A O 1
ATOM 1503 N N . ASN A 1 121 ? 46.243 38.917 4.873 1.00 4.97 121 ASN A N 1
ATOM 1504 C CA . ASN A 1 121 ? 46.964 40.000 4.202 1.00 4.98 121 ASN A CA 1
ATOM 1505 C C . ASN A 1 121 ? 46.076 41.075 3.598 1.00 5.48 121 ASN A C 1
ATOM 1506 O O . ASN A 1 121 ? 46.566 41.987 2.955 1.00 6.32 121 ASN A O 1
ATOM 1517 N N . GLY A 1 122 ? 44.771 40.971 3.821 1.00 5.90 122 GLY A N 1
ATOM 1518 C CA . GLY A 1 122 ? 43.813 41.920 3.281 1.00 6.24 122 GLY A CA 1
ATOM 1519 C C . GLY A 1 122 ? 43.153 41.488 1.979 1.00 5.57 122 GLY A C 1
ATOM 1520 O O . GLY A 1 122 ? 42.176 42.119 1.564 1.00 6.06 122 GLY A O 1
ATOM 1524 N N . ALA A 1 123 ? 43.644 40.433 1.326 1.00 5.40 123 ALA A N 1
ATOM 1525 C CA . ALA A 1 123 ? 43.075 40.049 0.034 1.00 5.20 123 ALA A CA 1
ATOM 1526 C C . ALA A 1 123 ? 41.616 39.627 0.177 1.00 4.91 123 ALA A C 1
ATOM 1527 O O . ALA A 1 123 ? 40.772 40.001 -0.640 1.00 4.73 123 ALA A O 1
ATOM 1534 N N . PHE A 1 124 ? 41.320 38.812 1.188 1.00 4.96 124 PHE A N 1
ATOM 1535 C CA . PHE A 1 124 ? 39.960 38.321 1.378 1.00 5.18 124 PHE A CA 1
ATOM 1536 C C . PHE A 1 124 ? 38.990 39.500 1.584 1.00 5.34 124 PHE A C 1
ATOM 1537 O O . PHE A 1 124 ? 37.922 39.563 0.973 1.00 5.35 124 PHE A O 1
ATOM 1554 N N . ASP A 1 125 ? 39.368 40.442 2.441 1.00 5.72 125 ASP A N 1
ATOM 1555 C CA . ASP A 1 125 ? 38.521 41.601 2.691 1.00 6.64 125 ASP A CA 1
ATOM 1556 C C . ASP A 1 125 ? 38.377 42.462 1.442 1.00 5.77 125 ASP A C 1
ATOM 1557 O O . ASP A 1 125 ? 37.314 43.007 1.190 1.00 5.64 125 ASP A O 1
ATOM 1566 N N . ALA A 1 126 ? 39.442 42.588 0.653 1.00 5.35 126 ALA A N 1
ATOM 1567 C CA . ALA A 1 126 ? 39.387 43.368 -0.581 1.00 5.69 126 ALA A CA 1
ATOM 1568 C C . ALA A 1 126 ? 38.420 42.742 -1.591 1.00 4.99 126 ALA A C 1
ATOM 1569 O O . ALA A 1 126 ? 37.681 43.450 -2.281 1.00 5.43 126 ALA A O 1
ATOM 1576 N N . ILE A 1 127 ? 38.441 41.415 -1.691 1.00 4.60 127 ILE A N 1
ATOM 1577 C CA . ILE A 1 127 ? 37.512 40.674 -2.540 1.00 4.85 127 ILE A CA 1
ATOM 1578 C C . ILE A 1 127 ? 36.093 40.945 -2.082 1.00 5.48 127 ILE A C 1
ATOM 1579 O O . ILE A 1 127 ? 35.219 41.292 -2.874 1.00 5.29 127 ILE A O 1
ATOM 1595 N N A ASN A 1 128 ? 35.852 40.798 -0.789 0.68 6.27 128 ASN A N 1
ATOM 1596 N N B ASN A 1 128 ? 35.847 40.832 -0.790 0.32 5.93 128 ASN A N 1
ATOM 1597 C CA A ASN A 1 128 ? 34.506 40.981 -0.297 0.68 7.12 128 ASN A CA 1
ATOM 1598 C CA B ASN A 1 128 ? 34.500 41.074 -0.321 0.32 6.36 128 ASN A CA 1
ATOM 1599 C C A ASN A 1 128 ? 33.996 42.414 -0.498 0.68 7.87 128 ASN A C 1
ATOM 1600 C C B ASN A 1 128 ? 34.004 42.445 -0.627 0.32 7.31 128 ASN A C 1
ATOM 1601 O O A ASN A 1 128 ? 32.808 42.598 -0.746 0.68 8.25 128 ASN A O 1
ATOM 1602 O O B ASN A 1 128 ? 32.855 42.624 -1.028 0.32 7.57 128 ASN A O 1
ATOM 1623 N N . LYS A 1 129 ? 34.866 43.422 -0.425 1.00 7.83 129 LYS A N 1
ATOM 1624 C CA . LYS A 1 129 ? 34.458 44.798 -0.646 1.00 8.88 129 LYS A CA 1
ATOM 1625 C C . LYS A 1 129 ? 33.932 44.977 -2.075 1.00 7.74 129 LYS A C 1
ATOM 1626 O O . LYS A 1 129 ? 32.884 45.585 -2.299 1.00 8.13 129 LYS A O 1
ATOM 1646 N N . VAL A 1 130 ? 34.652 44.421 -3.040 1.00 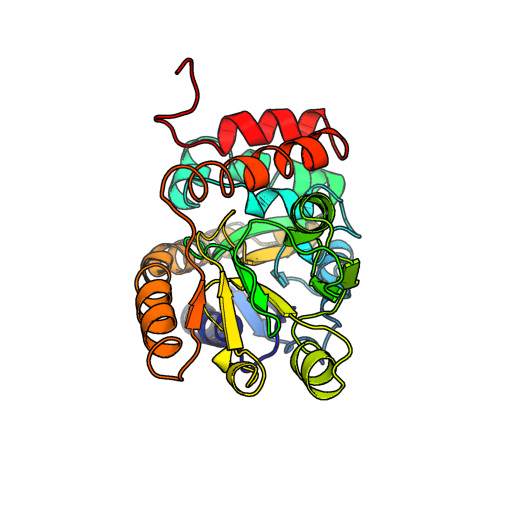5.90 130 VAL A N 1
ATOM 1647 C CA . VAL A 1 130 ? 34.249 44.491 -4.436 1.00 5.42 130 VAL A CA 1
ATOM 1648 C C . VAL A 1 130 ? 32.976 43.670 -4.683 1.00 5.00 130 VAL A C 1
ATOM 1649 O O . VAL A 1 130 ? 32.059 44.112 -5.376 1.00 5.44 130 VAL A O 1
ATOM 1662 N N . TRP A 1 131 ? 32.916 42.465 -4.136 1.00 4.58 131 TRP A N 1
ATOM 1663 C CA . TRP A 1 131 ? 31.753 41.614 -4.322 1.00 4.83 131 TRP A CA 1
ATOM 1664 C C . TRP A 1 131 ? 30.501 42.280 -3.744 1.00 4.49 131 TRP A C 1
ATOM 1665 O O . TRP A 1 131 ? 29.423 42.217 -4.335 1.00 4.80 131 TRP A O 1
ATOM 1686 N N . ASN A 1 132 ? 30.650 42.916 -2.587 1.00 4.59 132 ASN A N 1
ATOM 1687 C CA . ASN A 1 132 ? 29.542 43.596 -1.953 1.00 4.91 132 ASN A CA 1
ATOM 1688 C C . ASN A 1 132 ? 29.025 44.741 -2.847 1.00 5.13 132 ASN A C 1
ATOM 1689 O O . ASN A 1 132 ? 27.822 44.879 -3.073 1.00 5.36 132 ASN A O 1
ATOM 1700 N N . GLU A 1 133 ? 29.939 45.587 -3.308 1.00 5.17 133 GLU A N 1
ATOM 1701 C CA . GLU A 1 133 ? 29.552 46.803 -4.015 1.00 5.75 133 GLU A CA 1
ATOM 1702 C C . GLU A 1 133 ? 29.082 46.517 -5.433 1.00 6.09 133 GLU A C 1
ATOM 1703 O O . GLU A 1 133 ? 28.053 47.052 -5.868 1.00 6.65 133 GLU A O 1
ATOM 1715 N N . LYS A 1 134 ? 29.832 45.694 -6.159 1.00 5.77 134 LYS A N 1
ATOM 1716 C CA . LYS A 1 134 ? 29.560 45.475 -7.571 1.00 5.96 134 LYS A CA 1
ATOM 1717 C C . LYS A 1 134 ? 28.643 44.284 -7.836 1.00 6.28 134 LYS A C 1
ATOM 1718 O O . LYS A 1 134 ? 28.160 44.142 -8.959 1.00 7.48 134 LYS A O 1
ATOM 1737 N N . GLY A 1 135 ? 28.414 43.427 -6.840 1.00 5.51 135 GLY A N 1
ATOM 1738 C CA . GLY A 1 135 ? 27.642 42.218 -7.053 1.00 5.51 135 GLY A CA 1
ATOM 1739 C C . GLY A 1 135 ? 26.566 41.910 -6.030 1.00 5.01 135 GLY A C 1
ATOM 1740 O O . GLY A 1 135 ? 25.955 40.861 -6.121 1.00 4.87 135 GLY A O 1
ATOM 1744 N N . ASN A 1 136 ? 26.364 42.779 -5.044 1.00 4.99 136 ASN A N 1
ATOM 1745 C CA . ASN A 1 136 ? 25.397 42.518 -3.979 1.00 4.68 136 ASN A CA 1
ATOM 1746 C C . ASN A 1 136 ? 25.603 41.136 -3.348 1.00 4.35 136 ASN A C 1
ATOM 1747 O O . ASN A 1 136 ? 24.638 40.457 -3.004 1.00 4.37 136 ASN A O 1
ATOM 1758 N N . THR A 1 137 ? 26.874 40.754 -3.173 1.00 4.08 137 THR A N 1
ATOM 1759 C CA . THR A 1 137 ? 27.255 39.397 -2.790 1.00 4.08 137 THR A CA 1
ATOM 1760 C C . THR A 1 137 ? 28.329 39.455 -1.711 1.00 4.03 137 THR A C 1
ATOM 1761 O O . THR A 1 137 ? 29.253 40.273 -1.786 1.00 4.21 137 THR A O 1
ATOM 1772 N N . GLN A 1 138 ? 28.191 38.582 -0.713 1.00 4.06 138 GLN A N 1
ATOM 1773 C CA . GLN A 1 138 ? 29.230 38.343 0.278 1.00 4.04 138 GLN A CA 1
ATOM 1774 C C . GLN A 1 138 ? 30.068 37.145 -0.161 1.00 3.96 138 GLN A C 1
ATOM 1775 O O . GLN A 1 138 ? 29.530 36.089 -0.511 1.00 4.35 138 GLN A O 1
ATOM 1789 N N . TYR A 1 139 ? 31.382 37.328 -0.151 1.00 3.70 139 TYR A N 1
ATOM 1790 C CA . TYR A 1 139 ? 32.337 36.282 -0.455 1.00 3.88 139 TYR A CA 1
ATOM 1791 C C . TYR A 1 139 ? 32.629 35.553 0.855 1.00 4.00 139 TYR A C 1
ATOM 1792 O O . TYR A 1 139 ? 33.136 36.160 1.796 1.00 4.68 139 TYR A O 1
ATOM 1810 N N . LEU A 1 140 ? 32.258 34.273 0.940 1.00 3.75 140 LEU A N 1
ATOM 1811 C CA . LEU A 1 140 ? 32.277 33.556 2.218 1.00 3.68 140 LEU A CA 1
ATOM 1812 C C . LEU A 1 140 ? 33.513 32.695 2.459 1.00 3.73 140 LEU A C 1
ATOM 1813 O O . LEU A 1 140 ? 34.052 32.694 3.560 1.00 4.20 140 LEU A O 1
ATOM 1829 N N . ALA A 1 141 ? 33.928 31.904 1.472 1.00 3.42 141 ALA A N 1
ATOM 1830 C CA . ALA A 1 141 ? 34.998 30.925 1.683 1.00 3.56 141 ALA A CA 1
ATOM 1831 C C . ALA A 1 141 ? 35.454 30.398 0.347 1.00 3.35 141 ALA A C 1
ATOM 1832 O O . ALA A 1 141 ? 34.664 30.335 -0.597 1.00 3.96 141 ALA A O 1
ATOM 1839 N N . ARG A 1 142 ? 36.716 29.990 0.274 1.00 3.26 142 ARG A N 1
ATOM 1840 C CA . ARG A 1 142 ? 37.255 29.345 -0.915 1.00 3.31 142 ARG A CA 1
ATOM 1841 C C . ARG A 1 142 ? 37.535 27.883 -0.605 1.00 3.43 142 ARG A C 1
ATOM 1842 O O . ARG A 1 142 ? 38.325 27.583 0.291 1.00 3.89 142 ARG A O 1
ATOM 1863 N N . MET A 1 143 ? 36.878 26.989 -1.345 1.00 3.02 143 MET A N 1
ATOM 1864 C CA . MET A 1 143 ? 36.919 25.559 -1.059 1.00 3.25 143 MET A CA 1
ATOM 1865 C C . MET A 1 143 ? 37.653 24.745 -2.121 1.00 3.47 143 MET A C 1
ATOM 1866 O O . MET A 1 143 ? 37.706 23.521 -2.011 1.00 3.87 143 MET A O 1
ATOM 1880 N N . VAL A 1 144 ? 38.224 25.411 -3.125 1.00 3.26 144 VAL A N 1
ATOM 1881 C CA . VAL A 1 144 ? 39.163 24.807 -4.073 1.00 3.55 144 VAL A CA 1
ATOM 1882 C C . VAL A 1 144 ? 40.301 25.804 -4.264 1.00 3.58 144 VAL A C 1
ATOM 1883 O O . VAL A 1 144 ? 40.053 27.003 -4.465 1.00 3.98 144 VAL A O 1
ATOM 1896 N N . GLU A 1 145 ? 41.530 25.296 -4.166 1.00 3.58 145 GLU A N 1
ATOM 1897 C CA . GLU A 1 145 ? 42.752 26.031 -4.459 1.00 3.90 145 GLU A CA 1
ATOM 1898 C C . GLU A 1 145 ? 43.811 24.956 -4.708 1.00 3.80 145 GLU A C 1
ATOM 1899 O O . GLU A 1 145 ? 43.538 23.765 -4.570 1.00 4.27 145 GLU A O 1
ATOM 1911 N N . ASN A 1 146 ? 45.020 25.364 -5.081 1.00 4.03 146 ASN A N 1
ATOM 1912 C CA . ASN A 1 146 ? 46.058 24.403 -5.435 1.00 4.56 146 ASN A CA 1
ATOM 1913 C C . ASN A 1 146 ? 45.576 23.394 -6.477 1.00 4.27 146 ASN A C 1
ATOM 1914 O O . ASN A 1 146 ? 45.751 22.174 -6.349 1.00 4.39 146 ASN A O 1
ATOM 1925 N N . GLN A 1 147 ? 44.975 23.949 -7.520 1.00 4.09 147 GLN A N 1
ATOM 1926 C CA . GLN A 1 147 ? 44.487 23.214 -8.687 1.00 4.14 147 GLN A CA 1
ATOM 1927 C C . GLN A 1 147 ? 44.806 24.046 -9.926 1.00 4.33 147 GLN A C 1
ATOM 1928 O O . GLN A 1 147 ? 43.966 24.814 -10.409 1.00 4.42 147 GLN A O 1
ATOM 1942 N N . PRO A 1 148 ? 46.023 23.920 -10.454 1.00 4.28 148 PRO A N 1
ATOM 1943 C CA . PRO A 1 148 ? 46.362 24.661 -11.667 1.00 4.75 148 PRO A CA 1
ATOM 1944 C C . PRO A 1 148 ? 45.486 24.240 -12.836 1.00 4.25 148 PRO A C 1
ATOM 1945 O O . PRO A 1 148 ? 45.027 23.095 -12.894 1.00 4.47 148 PRO A O 1
ATOM 1956 N N . PHE A 1 149 ? 45.279 25.166 -13.768 1.00 4.16 149 PHE A N 1
ATOM 1957 C CA . PHE A 1 149 ? 44.568 24.871 -15.002 1.00 4.25 149 PHE A CA 1
ATOM 1958 C C . PHE A 1 149 ? 45.538 24.383 -16.082 1.00 4.31 149 PHE A C 1
ATOM 1959 O O . PHE A 1 149 ? 46.701 24.776 -16.105 1.00 4.76 149 PHE A O 1
ATOM 1976 N N . HIS A 1 150 ? 45.015 23.562 -16.995 1.00 4.34 150 HIS A N 1
ATOM 1977 C CA . HIS A 1 150 ? 45.763 23.053 -18.135 1.00 4.59 150 HIS A CA 1
ATOM 1978 C C . HIS A 1 150 ? 44.949 23.148 -19.411 1.00 4.67 150 HIS A C 1
ATOM 1979 O O . HIS A 1 150 ? 43.712 23.180 -19.394 1.00 4.92 150 HIS A O 1
ATOM 1994 N N . ILE A 1 151 ? 45.668 23.173 -20.528 1.00 4.88 151 ILE A N 1
ATOM 1995 C CA . ILE A 1 151 ? 45.110 22.822 -21.821 1.00 5.04 151 ILE A CA 1
ATOM 1996 C C . ILE A 1 151 ? 45.048 21.302 -21.965 1.00 5.01 151 ILE A C 1
ATOM 1997 O O . ILE A 1 151 ? 46.057 20.613 -21.773 1.00 5.61 151 ILE A O 1
ATOM 2013 N N . TYR A 1 152 ? 43.870 20.791 -22.321 1.00 4.73 152 TYR A N 1
ATOM 2014 C CA . TYR A 1 152 ? 43.673 19.410 -22.722 1.00 4.81 152 TYR A CA 1
ATOM 2015 C C . TYR A 1 152 ? 43.301 19.419 -24.202 1.00 5.32 152 TYR A C 1
ATOM 2016 O O . TYR A 1 152 ? 42.543 20.284 -24.648 1.00 5.51 152 TYR A O 1
ATOM 2034 N N . THR A 1 153 ? 43.840 18.494 -24.980 1.00 5.82 153 THR A N 1
ATOM 2035 C CA . THR A 1 153 ? 43.551 18.493 -26.398 1.00 6.54 153 THR A CA 1
ATOM 2036 C C . THR A 1 153 ? 43.714 17.112 -27.015 1.00 6.58 153 THR A C 1
ATOM 2037 O O . THR A 1 153 ? 44.380 16.216 -26.475 1.00 6.73 153 THR A O 1
ATOM 2048 N N . ASN A 1 154 ? 43.075 16.966 -28.168 1.00 6.97 154 ASN A N 1
ATOM 2049 C CA . ASN A 1 154 ? 43.214 15.794 -29.009 1.00 7.51 154 ASN A CA 1
ATOM 2050 C C . ASN A 1 154 ? 44.143 16.017 -30.193 1.00 8.06 154 ASN A C 1
ATOM 2051 O O . ASN A 1 154 ? 44.381 15.099 -30.959 1.00 9.06 154 ASN A O 1
ATOM 2062 N N . LYS A 1 155 ? 44.672 17.230 -30.331 1.00 8.31 155 LYS A N 1
ATOM 2063 C CA . LYS A 1 155 ? 45.580 17.579 -31.415 1.00 9.28 155 LYS A CA 1
ATOM 2064 C C . LYS A 1 155 ? 46.941 17.904 -30.794 1.00 8.87 155 LYS A C 1
ATOM 2065 O O . LYS A 1 155 ? 47.114 18.920 -30.118 1.00 8.09 155 LYS A O 1
ATOM 2084 N N . LYS A 1 156 ? 47.900 17.014 -31.016 1.00 9.75 156 LYS A N 1
ATOM 2085 C CA . LYS A 1 156 ? 49.214 17.153 -30.423 1.00 10.71 156 LYS A CA 1
ATOM 2086 C C . LYS A 1 156 ? 49.880 18.446 -30.878 1.00 10.41 156 LYS A C 1
ATOM 2087 O O . LYS A 1 156 ? 49.759 18.840 -32.039 1.00 10.66 156 LYS A O 1
ATOM 2106 N N . ILE A 1 157 ? 50.585 19.093 -29.954 1.00 9.98 157 ILE A N 1
ATOM 2107 C CA . ILE A 1 157 ? 51.408 20.260 -30.260 1.00 10.06 157 ILE A CA 1
ATOM 2108 C C . ILE A 1 157 ? 52.831 20.007 -29.765 1.00 10.83 157 ILE A C 1
ATOM 2109 O O . ILE A 1 157 ? 53.049 19.199 -28.860 1.00 11.01 157 ILE A O 1
ATOM 2125 N N . ASP A 1 158 ? 53.802 20.670 -30.385 1.00 11.67 158 ASP A N 1
ATOM 2126 C CA . ASP A 1 158 ? 55.180 20.613 -29.905 1.00 12.87 158 ASP A CA 1
ATOM 2127 C C . ASP A 1 158 ? 55.756 22.008 -29.689 1.00 12.42 158 ASP A C 1
ATOM 2128 O O . ASP A 1 158 ? 56.959 22.175 -29.509 1.00 13.12 158 ASP A O 1
ATOM 2137 N N A LYS A 1 159 ? 54.878 23.006 -29.724 0.46 12.12 159 LYS A N 1
ATOM 2138 N N B LYS A 1 159 ? 54.888 23.008 -29.694 0.54 11.65 159 LYS A N 1
ATOM 2139 C CA A LYS A 1 159 ? 55.246 24.390 -29.463 0.46 12.24 159 LYS A CA 1
ATOM 2140 C CA B LYS A 1 159 ? 55.292 24.361 -29.369 0.54 11.59 159 LYS A CA 1
ATOM 2141 C C A LYS A 1 159 ? 54.090 25.048 -28.721 0.46 11.03 159 LYS A C 1
ATOM 2142 C C B LYS A 1 159 ? 54.112 25.029 -28.691 0.54 10.34 159 LYS A C 1
ATOM 2143 O O A LYS A 1 159 ? 52.956 24.572 -28.801 0.46 10.75 159 LYS A O 1
ATOM 2144 O O B LYS A 1 159 ? 52.983 24.546 -28.797 0.54 9.52 159 LYS A O 1
ATOM 2181 N N . PRO A 1 160 ? 54.370 26.138 -27.986 1.00 10.63 160 PRO A N 1
ATOM 2182 C CA . PRO A 1 160 ? 53.338 26.821 -27.200 1.00 10.44 160 PRO A CA 1
ATOM 2183 C C . PRO A 1 160 ? 52.429 27.670 -28.086 1.00 9.71 160 PRO A C 1
ATOM 2184 O O . PRO A 1 160 ? 52.454 28.895 -28.022 1.00 9.68 160 PRO A O 1
ATOM 2195 N N . ASP A 1 161 ? 51.638 26.996 -28.913 1.00 9.20 161 ASP A N 1
ATOM 2196 C CA . ASP A 1 161 ? 50.754 27.650 -29.852 1.00 8.94 161 ASP A CA 1
ATOM 2197 C C . ASP A 1 161 ? 49.612 26.701 -30.188 1.00 8.59 161 ASP A C 1
ATOM 2198 O O . ASP A 1 161 ? 49.802 25.485 -30.260 1.00 9.49 161 ASP A O 1
ATOM 2207 N N . LEU A 1 162 ? 48.436 27.277 -30.409 1.00 7.67 162 LEU A N 1
ATOM 2208 C CA . LEU A 1 162 ? 47.219 26.516 -30.664 1.00 7.65 162 LEU A CA 1
ATOM 2209 C C . LEU A 1 162 ? 46.519 26.898 -31.984 1.00 7.67 162 LEU A C 1
ATOM 2210 O O . LEU A 1 162 ? 45.342 26.623 -32.154 1.00 7.93 162 LEU A O 1
ATOM 2226 N N A SER A 1 163 ? 47.251 27.530 -32.898 0.57 7.67 163 SER A N 1
ATOM 2227 N N B SER A 1 163 ? 47.237 27.516 -32.917 0.43 7.94 163 SER A N 1
ATOM 2228 C CA A SER A 1 163 ? 46.693 27.958 -34.178 0.57 7.87 163 SER A CA 1
ATOM 2229 C CA B SER A 1 163 ? 46.604 28.001 -34.143 0.43 8.36 163 SER A CA 1
ATOM 2230 C C A SER A 1 163 ? 45.893 26.814 -34.813 0.57 8.36 163 SER A C 1
ATOM 2231 C C B SER A 1 163 ? 45.933 26.881 -34.926 0.43 8.20 163 SER A C 1
ATOM 2232 O O A SER A 1 163 ? 46.384 25.693 -34.919 0.57 9.05 163 SER A O 1
ATOM 2233 O O B SER A 1 163 ? 46.552 25.873 -35.270 0.43 8.28 163 SER A O 1
ATOM 2248 N N . GLY A 1 164 ? 44.664 27.104 -35.235 1.00 7.73 164 GLY A N 1
ATOM 2249 C CA . GLY A 1 164 ? 43.818 26.118 -35.879 1.00 7.39 164 GLY A CA 1
ATOM 2250 C C . GLY A 1 164 ? 42.893 25.363 -34.940 1.00 6.83 164 GLY A C 1
ATOM 2251 O O . GLY A 1 164 ? 41.837 24.886 -35.372 1.00 6.92 164 GLY A O 1
ATOM 2256 N N . GLN A 1 165 ? 43.292 25.222 -33.682 1.00 6.72 165 GLN A N 1
ATOM 2257 C CA . GLN A 1 165 ? 42.494 24.459 -32.728 1.00 6.60 165 GLN A CA 1
ATOM 2258 C C . GLN A 1 165 ? 41.310 25.280 -32.264 1.00 6.47 165 GLN A C 1
ATOM 2259 O O . GLN A 1 165 ? 41.388 26.506 -32.119 1.00 7.32 165 GLN A O 1
ATOM 2273 N N . LYS A 1 166 ? 40.214 24.575 -32.007 1.00 6.27 166 LYS A N 1
ATOM 2274 C CA . LYS A 1 166 ? 39.027 25.145 -31.408 1.00 6.72 166 LYS A CA 1
ATOM 2275 C C . LYS A 1 166 ? 38.906 24.544 -30.011 1.00 6.08 166 LYS A C 1
ATOM 2276 O O . LYS A 1 166 ? 38.838 23.329 -29.856 1.00 6.61 166 LYS A O 1
ATOM 2295 N N . ILE A 1 167 ? 38.916 25.399 -28.993 1.00 5.56 167 ILE A N 1
ATOM 2296 C CA . ILE A 1 167 ? 39.067 24.967 -27.611 1.00 5.32 167 ILE A CA 1
ATOM 2297 C C . ILE A 1 167 ? 37.894 25.476 -26.774 1.00 5.08 167 ILE A C 1
ATOM 2298 O O . ILE A 1 167 ? 37.552 26.660 -26.827 1.00 5.32 167 ILE A O 1
ATOM 2314 N N . ARG A 1 168 ? 37.270 24.568 -26.026 1.00 4.89 168 ARG A N 1
ATOM 2315 C CA . ARG A 1 168 ? 36.234 24.941 -25.077 1.00 4.85 168 ARG A CA 1
ATOM 2316 C C . ARG A 1 168 ? 36.825 25.712 -23.904 1.00 4.72 168 ARG A C 1
ATOM 2317 O O . ARG A 1 168 ? 37.859 25.325 -23.342 1.00 4.84 168 ARG A O 1
ATOM 2338 N N . ILE A 1 169 ? 36.149 26.795 -23.537 1.00 4.91 169 ILE A N 1
ATOM 2339 C CA . ILE A 1 169 ? 36.585 27.662 -22.457 1.00 4.93 169 ILE A CA 1
ATOM 2340 C C . ILE A 1 169 ? 35.443 28.104 -21.543 1.00 4.75 169 ILE A C 1
ATOM 2341 O O . ILE A 1 169 ? 34.258 27.933 -21.845 1.00 5.23 169 ILE A O 1
ATOM 2357 N N . SER A 1 170 ? 35.857 28.652 -20.402 1.00 4.76 170 SER A N 1
ATOM 2358 C CA . SER A 1 170 ? 35.119 29.660 -19.657 1.00 4.81 170 SER A CA 1
ATOM 2359 C C . SER A 1 170 ? 36.011 30.901 -19.674 1.00 4.68 170 SER A C 1
ATOM 2360 O O . SER A 1 170 ? 37.110 30.867 -20.228 1.00 5.08 170 SER A O 1
ATOM 2368 N N . PRO A 1 171 ? 35.584 31.994 -19.028 1.00 4.49 171 PRO A N 1
ATOM 2369 C CA . PRO A 1 171 ? 36.436 33.188 -18.977 1.00 4.71 171 PRO A CA 1
ATOM 2370 C C . PRO A 1 171 ? 37.832 32.954 -18.412 1.00 4.70 171 PRO A C 1
ATOM 2371 O O . PRO A 1 171 ? 38.726 33.742 -18.723 1.00 5.35 171 PRO A O 1
ATOM 2382 N N . VAL A 1 172 ? 38.050 31.905 -17.620 1.00 4.58 172 VAL A N 1
ATOM 2383 C CA . VAL A 1 172 ? 39.389 31.670 -17.090 1.00 4.66 172 VAL A CA 1
ATOM 2384 C C . VAL A 1 172 ? 40.442 31.768 -18.198 1.00 4.64 172 VAL A C 1
ATOM 2385 O O . VAL A 1 172 ? 41.499 32.371 -18.021 1.00 4.83 172 VAL A O 1
ATOM 2398 N N . TYR A 1 173 ? 40.172 31.106 -19.322 1.00 4.88 173 TYR A N 1
ATOM 2399 C CA . TYR A 1 173 ? 41.199 30.838 -20.333 1.00 5.00 173 TYR A CA 1
ATOM 2400 C C . TYR A 1 173 ? 41.188 31.815 -21.488 1.00 5.44 173 TYR A C 1
ATOM 2401 O O . TYR A 1 173 ? 42.058 31.745 -22.340 1.00 5.95 173 TYR A O 1
ATOM 2419 N N . ARG A 1 174 ? 40.192 32.693 -21.569 1.00 5.65 174 ARG A N 1
ATOM 2420 C CA . ARG A 1 174 ? 40.009 33.462 -22.794 1.00 6.70 174 ARG A CA 1
ATOM 2421 C C . ARG A 1 174 ? 41.262 34.241 -23.200 1.00 6.80 174 ARG A C 1
ATOM 2422 O O . ARG A 1 174 ? 41.709 34.132 -24.342 1.00 7.36 174 ARG A O 1
ATOM 2443 N N . ASP A 1 175 ? 41.814 35.033 -22.288 1.00 6.93 175 ASP A N 1
ATOM 2444 C CA . ASP A 1 175 ? 42.945 35.885 -22.643 1.00 7.57 175 ASP A CA 1
ATOM 2445 C C . ASP A 1 175 ? 44.151 35.055 -23.075 1.00 7.12 175 ASP A C 1
ATOM 2446 O O . ASP A 1 175 ? 44.792 35.346 -24.082 1.00 7.50 175 ASP A O 1
ATOM 2455 N N . PHE A 1 176 ? 44.477 34.032 -22.304 1.00 6.42 176 PHE A N 1
ATOM 2456 C CA . PHE A 1 176 ? 45.666 33.239 -22.589 1.00 6.31 176 PHE A CA 1
ATOM 2457 C C . PHE A 1 176 ? 45.476 32.423 -23.861 1.00 6.07 176 PHE A C 1
ATOM 2458 O O . PHE A 1 176 ? 46.358 32.393 -24.715 1.00 6.23 176 PHE A O 1
ATOM 2475 N N . PHE A 1 177 ? 44.329 31.755 -24.007 1.00 5.52 177 PHE A N 1
ATOM 2476 C CA . PHE A 1 177 ? 44.144 30.878 -25.162 1.00 6.03 177 PHE A CA 1
ATOM 2477 C C . PHE A 1 177 ? 44.070 31.697 -26.461 1.00 6.51 177 PHE A C 1
ATOM 2478 O O . PHE A 1 177 ? 44.594 31.266 -27.484 1.00 6.64 177 PHE A O 1
ATOM 2495 N N . GLN A 1 178 ? 43.459 32.875 -26.423 1.00 7.17 178 GLN A N 1
ATOM 2496 C CA . GLN A 1 178 ? 43.505 33.735 -27.605 1.00 8.23 178 GLN A CA 1
ATOM 2497 C C . GLN A 1 178 ? 44.938 34.198 -27.907 1.00 7.93 178 GLN A C 1
ATOM 2498 O O . GLN A 1 178 ? 45.320 34.278 -29.066 1.00 8.26 178 GLN A O 1
ATOM 2512 N N . ALA A 1 179 ? 45.742 34.456 -26.876 1.00 7.76 179 ALA A N 1
ATOM 2513 C CA . ALA A 1 179 ? 47.144 34.827 -27.089 1.00 8.10 179 ALA A CA 1
ATOM 2514 C C . ALA A 1 179 ? 47.978 33.664 -27.626 1.00 7.98 179 ALA A C 1
ATOM 2515 O O . ALA A 1 179 ? 49.077 33.880 -28.141 1.00 9.41 179 ALA A O 1
ATOM 2522 N N . LEU A 1 180 ? 47.472 32.442 -27.482 1.00 7.31 180 LEU A N 1
ATOM 2523 C CA . LEU A 1 180 ? 48.078 31.249 -28.071 1.00 7.12 180 LEU A CA 1
ATOM 2524 C C . LEU A 1 180 ? 47.455 30.922 -29.437 1.00 7.59 180 LEU A C 1
ATOM 2525 O O . LEU A 1 180 ? 47.725 29.866 -29.994 1.00 8.02 180 LEU A O 1
ATOM 2541 N N . ASN A 1 181 ? 46.626 31.827 -29.958 1.00 7.68 181 ASN A N 1
ATOM 2542 C CA . ASN A 1 181 ? 46.000 31.687 -31.274 1.00 8.40 181 ASN A CA 1
ATOM 2543 C C . ASN A 1 181 ? 44.948 30.598 -31.378 1.00 8.30 181 ASN A C 1
ATOM 2544 O O . ASN A 1 181 ? 44.642 30.147 -32.475 1.00 9.09 181 ASN A O 1
ATOM 2555 N N . ALA A 1 182 ? 44.358 30.200 -30.254 1.00 7.92 182 ALA A N 1
ATOM 2556 C CA . ALA A 1 182 ? 43.219 29.281 -30.285 1.00 7.63 182 ALA A CA 1
ATOM 2557 C C . ALA A 1 182 ? 41.963 30.016 -30.716 1.00 7.53 182 ALA A C 1
ATOM 2558 O O . ALA A 1 182 ? 41.757 31.186 -30.382 1.00 7.70 182 ALA A O 1
ATOM 2565 N N . ASN A 1 183 ? 41.107 29.314 -31.443 1.00 7.89 183 ASN A N 1
ATOM 2566 C CA . ASN A 1 183 ? 39.705 29.694 -31.533 1.00 7.64 183 ASN A CA 1
ATOM 2567 C C . ASN A 1 183 ? 39.050 29.135 -30.286 1.00 8.19 183 ASN A C 1
ATOM 2568 O O . ASN A 1 183 ? 39.473 28.084 -29.816 1.00 9.53 183 ASN A O 1
ATOM 2579 N N . VAL A 1 184 ? 38.083 29.853 -29.721 1.00 7.97 184 VAL A N 1
ATOM 2580 C CA . VAL A 1 184 ? 37.497 29.468 -28.444 1.00 8.14 184 VAL A CA 1
ATOM 2581 C C 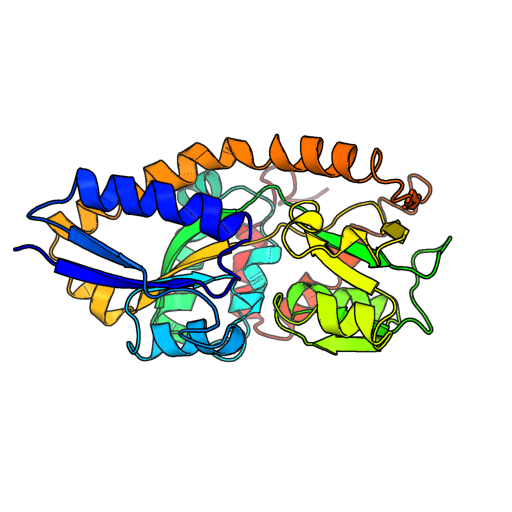. VAL A 1 184 ? 35.976 29.430 -28.529 1.00 7.95 184 VAL A C 1
ATOM 2582 O O . VAL A 1 184 ? 35.357 30.127 -29.337 1.00 9.11 184 VAL A O 1
ATOM 2595 N N . VAL A 1 185 ? 35.379 28.598 -27.687 1.00 7.03 185 VAL A N 1
ATOM 2596 C CA . VAL A 1 185 ? 33.934 28.528 -27.571 1.00 7.42 185 VAL A CA 1
ATOM 2597 C C . VAL A 1 185 ? 33.594 28.269 -26.119 1.00 6.58 185 VAL A C 1
ATOM 2598 O O . VAL A 1 185 ? 34.194 27.410 -25.461 1.00 6.58 185 VAL A O 1
ATOM 2611 N N . THR A 1 186 ? 32.631 29.026 -25.623 1.00 6.55 186 THR A N 1
ATOM 2612 C CA . THR A 1 186 ? 32.219 28.920 -24.240 1.00 7.06 186 THR A CA 1
ATOM 2613 C C . THR A 1 186 ? 31.221 27.797 -24.037 1.00 6.79 186 THR A C 1
ATOM 2614 O O . THR A 1 186 ? 30.243 27.698 -24.777 1.00 7.39 186 THR A O 1
ATOM 2625 N N . THR A 1 187 ? 31.450 26.968 -23.017 1.00 6.05 187 THR A N 1
ATOM 2626 C CA . THR A 1 187 ? 30.410 26.061 -22.546 1.00 6.13 187 THR A CA 1
ATOM 2627 C C . THR A 1 187 ? 30.468 25.973 -21.039 1.00 5.65 187 THR A C 1
ATOM 2628 O O . THR A 1 187 ? 31.524 26.184 -20.449 1.00 5.76 187 THR A O 1
ATOM 2639 N N . PRO A 1 188 ? 29.355 25.599 -20.403 1.00 5.68 188 PRO A N 1
ATOM 2640 C CA . PRO A 1 188 ? 29.437 25.211 -18.995 1.00 5.50 188 PRO A CA 1
ATOM 2641 C C . PRO A 1 188 ? 30.051 23.820 -18.868 1.00 4.97 188 PRO A C 1
ATOM 2642 O O . PRO A 1 188 ? 30.161 23.093 -19.852 1.00 5.32 188 PRO A O 1
ATOM 2653 N N . PRO A 1 189 ? 30.460 23.442 -17.658 1.00 4.79 189 PRO A N 1
ATOM 2654 C CA . PRO A 1 189 ? 31.092 22.126 -17.494 1.00 5.07 189 PRO A CA 1
ATOM 2655 C C . PRO A 1 189 ? 30.238 20.958 -17.986 1.00 4.95 189 PRO A C 1
ATOM 2656 O O . PRO A 1 189 ? 30.770 19.993 -18.547 1.00 5.22 189 PRO A O 1
ATOM 2667 N N . GLY A 1 190 ? 28.931 21.050 -17.787 1.00 5.16 190 GLY A N 1
ATOM 2668 C CA . GLY A 1 190 ? 28.043 19.966 -18.154 1.00 5.73 190 GLY A CA 1
ATOM 2669 C C . GLY A 1 190 ? 27.876 19.728 -19.645 1.00 6.13 190 GLY A C 1
ATOM 2670 O O . GLY A 1 190 ? 27.241 18.749 -20.024 1.00 7.38 190 GLY A O 1
ATOM 2674 N N A GLU A 1 191 ? 28.425 20.606 -20.481 0.63 5.92 191 GLU A N 1
ATOM 2675 N N B GLU A 1 191 ? 28.427 20.613 -20.478 0.37 5.93 191 GLU A N 1
ATOM 2676 C CA A GLU A 1 191 ? 28.321 20.462 -21.931 0.63 6.62 191 GLU A CA 1
ATOM 2677 C CA B GLU A 1 191 ? 28.332 20.491 -21.935 0.37 6.63 191 GLU A CA 1
ATOM 2678 C C A GLU A 1 191 ? 29.655 20.104 -22.594 0.63 6.39 191 GLU A C 1
ATOM 2679 C C B GLU A 1 191 ? 29.637 20.024 -22.583 0.37 6.38 191 GLU A C 1
ATOM 2680 O O A GLU A 1 191 ? 29.735 19.999 -23.811 0.63 6.99 191 GLU A O 1
ATOM 2681 O O B GLU A 1 191 ? 29.674 19.756 -23.780 0.37 6.99 191 GLU A O 1
ATOM 2704 N N . VAL A 1 192 ? 30.707 19.922 -21.799 1.00 5.58 192 VAL A N 1
ATOM 2705 C CA . VAL A 1 192 ? 32.012 19.577 -22.349 1.00 5.72 192 VAL A CA 1
ATOM 2706 C C . VAL A 1 192 ? 31.998 18.207 -23.016 1.00 6.09 192 VAL A C 1
ATOM 2707 O O . VAL A 1 192 ? 32.531 18.043 -24.122 1.00 6.65 192 VAL A O 1
ATOM 2720 N N . TYR A 1 193 ? 31.393 17.222 -22.354 1.00 6.46 193 TYR A N 1
ATOM 2721 C CA . TYR A 1 193 ? 31.346 15.870 -22.911 1.00 7.91 193 TYR A CA 1
ATOM 2722 C C . TYR A 1 193 ? 30.703 15.883 -24.298 1.00 8.69 193 TYR A C 1
ATOM 2723 O O . TYR A 1 193 ? 31.216 15.267 -25.234 1.00 9.22 193 TYR A O 1
ATOM 2741 N N . THR A 1 194 ? 29.581 16.594 -24.424 1.00 9.23 194 THR A N 1
ATOM 2742 C CA . THR A 1 194 ? 28.841 16.690 -25.678 1.00 10.52 194 THR A CA 1
ATOM 2743 C C . THR A 1 194 ? 29.687 17.381 -26.760 1.00 10.02 194 THR A C 1
ATOM 2744 O O . THR A 1 194 ? 29.707 16.956 -27.920 1.00 10.47 194 THR A O 1
ATOM 2755 N N . ALA A 1 195 ? 30.389 18.445 -26.384 1.00 9.11 195 ALA A N 1
ATOM 2756 C CA . ALA A 1 195 ? 31.243 19.149 -27.336 1.00 8.88 195 ALA A CA 1
ATOM 2757 C C . ALA A 1 195 ? 32.355 18.244 -27.881 1.00 9.29 195 ALA A C 1
ATOM 2758 O O . ALA A 1 195 ? 32.672 18.261 -29.071 1.00 9.68 195 ALA A O 1
ATOM 2765 N N . LEU A 1 196 ? 32.931 17.440 -27.000 1.00 9.11 196 LEU A N 1
ATOM 2766 C CA . LEU A 1 196 ? 33.952 16.477 -27.393 1.00 9.80 196 LEU A CA 1
ATOM 2767 C C . LEU A 1 196 ? 33.342 15.363 -28.238 1.00 11.32 196 LEU A C 1
ATOM 2768 O O . LEU A 1 196 ? 33.915 14.946 -29.239 1.00 11.91 196 LEU A O 1
ATOM 2784 N N . GLU A 1 197 ? 32.172 14.890 -27.827 1.00 12.21 197 GLU A N 1
ATOM 2785 C CA . GLU A 1 197 ? 31.489 13.807 -28.533 1.00 13.38 197 GLU A CA 1
ATOM 2786 C C . GLU A 1 197 ? 31.118 14.214 -29.958 1.00 13.64 197 GLU A C 1
ATOM 2787 O O . GLU A 1 197 ? 31.153 13.394 -30.881 1.00 14.21 197 GLU A O 1
ATOM 2799 N N . ARG A 1 198 ? 30.715 15.465 -30.128 1.00 13.75 198 ARG A N 1
ATOM 2800 C CA . ARG A 1 198 ? 30.324 15.973 -31.436 1.00 14.01 198 ARG A CA 1
ATOM 2801 C C . ARG A 1 198 ? 31.557 16.462 -32.226 1.00 13.52 198 ARG A C 1
ATOM 2802 O O . ARG A 1 198 ? 31.430 16.837 -33.388 1.00 14.34 198 ARG A O 1
ATOM 2823 N N . GLY A 1 199 ? 32.745 16.451 -31.618 1.00 12.70 199 GLY A N 1
ATOM 2824 C CA . GLY A 1 199 ? 33.947 16.918 -32.293 1.00 12.34 199 GLY A CA 1
ATOM 2825 C C . GLY A 1 199 ? 33.889 18.395 -32.638 1.00 11.69 199 GLY A C 1
ATOM 2826 O O . GLY A 1 199 ? 34.556 18.844 -33.565 1.00 12.22 199 GLY A O 1
ATOM 2830 N N . VAL A 1 200 ? 33.106 19.149 -31.873 1.00 10.82 200 VAL A N 1
ATOM 2831 C CA . VAL A 1 200 ? 32.969 20.584 -32.043 1.00 11.27 200 VAL A CA 1
ATOM 2832 C C . VAL A 1 200 ? 34.205 21.323 -31.563 1.00 10.11 200 VAL A C 1
ATOM 2833 O O . VAL A 1 200 ? 34.502 22.418 -32.028 1.00 11.58 200 VAL A O 1
ATOM 2846 N N . VAL A 1 201 ? 34.918 20.728 -30.617 1.00 8.32 201 VAL A N 1
ATOM 2847 C CA . VAL A 1 201 ? 36.164 21.281 -30.142 1.00 7.46 201 VAL A CA 1
ATOM 2848 C C . VAL A 1 201 ? 37.243 20.214 -30.226 1.00 7.04 201 VAL A C 1
ATOM 2849 O O . VAL A 1 201 ? 36.951 19.018 -30.180 1.00 7.81 201 VAL A O 1
ATOM 2862 N N . ASP A 1 202 ? 38.485 20.666 -30.354 1.00 6.54 202 ASP A N 1
ATOM 2863 C CA . ASP A 1 202 ? 39.655 19.809 -30.276 1.00 6.49 202 ASP A CA 1
ATOM 2864 C C . ASP A 1 202 ? 40.085 19.544 -28.848 1.00 6.34 202 ASP A C 1
ATOM 2865 O O . ASP A 1 202 ? 40.784 18.578 -28.591 1.00 7.19 202 ASP A O 1
ATOM 2874 N N . GLY A 1 203 ? 39.686 20.409 -27.925 1.00 5.70 203 GLY A N 1
ATOM 2875 C CA . GLY A 1 203 ? 40.173 20.348 -26.567 1.00 5.58 203 GLY A CA 1
ATOM 2876 C C . GLY A 1 203 ? 39.443 21.339 -25.703 1.00 4.98 203 GLY A C 1
ATOM 2877 O O . GLY A 1 203 ? 38.423 21.900 -26.100 1.00 5.20 203 GLY A O 1
ATOM 2881 N N . TYR A 1 204 ? 39.965 21.536 -24.499 1.00 4.84 204 TYR A N 1
ATOM 2882 C CA . TYR A 1 204 ? 39.285 22.311 -23.478 1.00 4.92 204 TYR A CA 1
ATOM 2883 C C . TYR A 1 204 ? 40.269 22.728 -22.399 1.00 4.70 204 TYR A C 1
ATOM 2884 O O . TYR A 1 204 ? 41.293 22.071 -22.186 1.00 5.20 204 TYR A O 1
ATOM 2902 N N . GLY A 1 205 ? 39.946 23.815 -21.707 1.00 4.28 205 GLY A N 1
ATOM 2903 C CA . GLY A 1 205 ? 40.609 24.153 -20.467 1.00 4.18 205 GLY A CA 1
ATOM 2904 C C . GLY A 1 205 ? 39.878 23.530 -19.285 1.00 4.19 205 GLY A C 1
ATOM 2905 O O . GLY A 1 205 ? 38.649 23.473 -19.251 1.00 4.41 205 GLY A O 1
ATOM 2909 N N . TRP A 1 206 ? 40.651 23.094 -18.291 1.00 3.95 206 TRP A N 1
ATOM 2910 C CA . TRP A 1 206 ? 40.115 22.573 -17.029 1.00 3.69 206 TRP A CA 1
ATOM 2911 C C . TRP A 1 206 ? 41.264 22.475 -16.036 1.00 3.77 206 TRP A C 1
ATOM 2912 O O . TRP A 1 206 ? 42.421 22.381 -16.449 1.00 4.01 206 TRP A O 1
ATOM 2933 N N . PRO A 1 207 ? 40.977 22.458 -14.728 1.00 3.61 207 PRO A N 1
ATOM 2934 C CA . PRO A 1 207 ? 42.036 22.116 -13.774 1.00 3.91 207 PRO A CA 1
ATOM 2935 C C . PRO A 1 207 ? 42.677 20.749 -13.992 1.00 3.89 207 PRO A C 1
ATOM 2936 O O . PRO A 1 207 ? 42.217 19.903 -14.759 1.00 3.82 207 PRO A O 1
ATOM 2947 N N . ILE A 1 208 ? 43.751 20.524 -13.255 1.00 3.62 208 ILE A N 1
ATOM 2948 C CA . ILE A 1 208 ? 44.394 19.223 -13.257 1.00 4.14 208 ILE A CA 1
ATOM 2949 C C . ILE A 1 208 ? 43.423 18.135 -12.817 1.00 4.08 208 ILE A C 1
ATOM 2950 O O . ILE A 1 208 ? 43.436 17.033 -13.374 1.00 4.30 208 ILE A O 1
ATOM 2966 N N . GLY A 1 209 ? 42.587 18.435 -11.823 1.00 4.08 209 GLY A N 1
ATOM 2967 C CA . GLY A 1 209 ? 41.681 17.453 -11.261 1.00 4.08 209 GLY A CA 1
ATOM 2968 C C . GLY A 1 209 ? 40.270 17.532 -11.790 1.00 3.96 209 GLY A C 1
ATOM 2969 O O . GLY A 1 209 ? 39.746 18.624 -12.035 1.00 4.12 209 GLY A O 1
ATOM 2973 N N . GLY A 1 210 ? 39.645 16.365 -11.941 1.00 3.91 210 GLY A N 1
ATOM 2974 C CA . GLY A 1 210 ? 38.231 16.283 -12.245 1.00 3.87 210 GLY A CA 1
ATOM 2975 C C . GLY A 1 210 ? 37.827 15.806 -13.628 1.00 4.04 210 GLY A C 1
ATOM 2976 O O . GLY A 1 210 ? 36.626 15.680 -13.869 1.00 4.53 210 GLY A O 1
ATOM 2980 N N . ILE A 1 211 ? 38.760 15.572 -14.550 1.00 4.15 211 ILE A N 1
ATOM 2981 C CA . ILE A 1 211 ? 38.330 15.317 -15.935 1.00 4.53 211 ILE A CA 1
ATOM 2982 C C . ILE A 1 211 ? 37.593 13.991 -16.099 1.00 4.54 211 ILE A C 1
ATOM 2983 O O . ILE A 1 211 ? 36.844 13.822 -17.050 1.00 5.32 211 ILE A O 1
ATOM 2999 N N . PHE A 1 212 ? 37.794 13.054 -15.184 1.00 4.40 212 PHE A N 1
ATOM 3000 C CA . PHE A 1 212 ? 37.122 11.757 -15.263 1.00 5.06 212 PHE A CA 1
ATOM 3001 C C . PHE A 1 212 ? 35.682 11.821 -14.777 1.00 5.02 212 PHE A C 1
ATOM 3002 O O . PHE A 1 212 ? 34.871 10.945 -15.077 1.00 5.45 212 PHE A O 1
ATOM 3019 N N . ASP A 1 213 ? 35.356 12.828 -13.977 1.00 4.89 213 ASP A N 1
ATOM 3020 C CA . ASP A 1 213 ? 34.077 12.841 -13.284 1.00 4.95 213 ASP A CA 1
ATOM 3021 C C . ASP A 1 213 ? 32.900 12.781 -14.267 1.00 5.40 213 ASP A C 1
ATOM 3022 O O . ASP A 1 213 ? 31.910 12.095 -14.017 1.00 6.00 213 ASP A O 1
ATOM 3031 N N . LEU A 1 214 ? 33.013 13.526 -15.361 1.00 5.46 214 LEU A N 1
ATOM 3032 C CA . LEU A 1 214 ? 31.981 13.582 -16.386 1.00 6.30 214 LEU A CA 1
ATOM 3033 C C . LEU A 1 214 ? 32.431 12.822 -17.648 1.00 6.44 214 LEU A C 1
ATOM 3034 O O . LEU A 1 214 ? 31.909 13.047 -18.743 1.00 7.14 214 LEU A O 1
ATOM 3050 N N . ASN A 1 215 ? 33.392 11.913 -17.493 1.00 6.56 215 ASN A N 1
ATOM 3051 C CA . ASN A 1 215 ? 33.761 10.935 -18.516 1.00 7.63 215 ASN A CA 1
ATOM 3052 C C . ASN A 1 215 ? 34.539 11.531 -19.691 1.00 7.51 215 ASN A C 1
ATOM 3053 O O . ASN A 1 215 ? 34.520 10.985 -20.785 1.00 9.19 215 ASN A O 1
ATOM 3064 N N . TRP A 1 216 ? 35.289 12.601 -19.463 1.00 6.34 216 TRP A N 1
ATOM 3065 C CA . TRP A 1 216 ? 35.989 13.246 -20.576 1.00 6.21 216 TRP A CA 1
ATOM 3066 C C . TRP A 1 216 ? 37.236 12.490 -21.007 1.00 6.58 216 TRP A C 1
ATOM 3067 O O . TRP A 1 216 ? 37.785 12.765 -22.083 1.00 6.35 216 TRP A O 1
ATOM 3088 N N . GLN A 1 217 ? 37.709 11.563 -20.174 1.00 7.28 217 GLN A N 1
ATOM 3089 C CA . GLN A 1 217 ? 38.948 10.869 -20.486 1.00 8.08 217 GLN A CA 1
ATOM 3090 C C . GLN A 1 217 ? 38.794 10.080 -21.775 1.00 9.79 217 GLN A C 1
ATOM 3091 O O . GLN A 1 217 ? 39.776 9.838 -22.471 1.00 11.09 217 GLN A O 1
ATOM 3105 N N . GLU A 1 218 ? 37.548 9.690 -22.064 1.00 10.88 218 GLU A N 1
ATOM 3106 C CA . GLU A 1 218 ? 37.177 8.978 -23.274 1.00 12.45 218 GLU A CA 1
ATOM 3107 C C . GLU A 1 218 ? 37.589 9.719 -24.546 1.00 11.83 218 GLU A C 1
ATOM 3108 O O . GLU A 1 218 ? 37.811 9.104 -25.586 1.00 12.57 218 GLU A O 1
ATOM 3120 N N . LYS A 1 219 ? 37.670 11.042 -24.454 1.00 10.42 219 LYS A N 1
ATOM 3121 C CA . LYS A 1 219 ? 37.913 11.916 -25.600 1.00 10.07 219 LYS A CA 1
ATOM 3122 C C . LYS A 1 219 ? 38.959 12.979 -25.289 1.00 8.30 219 LYS A C 1
ATOM 3123 O O . LYS A 1 219 ? 38.861 14.121 -25.743 1.00 8.26 219 LYS A O 1
ATOM 3142 N N . THR A 1 220 ? 39.967 12.582 -24.513 1.00 7.23 220 THR A N 1
ATOM 3143 C CA . THR A 1 220 ? 41.102 13.438 -24.192 1.00 7.40 220 THR A CA 1
ATOM 3144 C C . THR A 1 220 ? 42.389 12.666 -24.426 1.00 7.74 220 THR A C 1
ATOM 3145 O O . THR A 1 220 ? 42.646 11.673 -23.752 1.00 8.95 220 THR A O 1
ATOM 3156 N N . LYS A 1 221 ? 43.207 13.119 -25.367 1.00 7.06 221 LYS A N 1
ATOM 3157 C CA . LYS A 1 221 ? 44.452 12.424 -25.684 1.00 7.47 221 LYS A CA 1
ATOM 3158 C C . LYS A 1 221 ? 45.684 12.997 -24.983 1.00 7.09 221 LYS A C 1
ATOM 3159 O O . LYS A 1 221 ? 46.610 12.237 -24.672 1.00 7.28 221 LYS A O 1
ATOM 3178 N N . PHE A 1 222 ? 45.698 14.312 -24.756 1.00 6.61 222 PHE A N 1
ATOM 3179 C CA . PHE A 1 222 ? 46.868 15.015 -24.232 1.00 6.58 222 PHE A CA 1
ATOM 3180 C C . PHE A 1 222 ? 46.489 16.033 -23.171 1.00 6.17 222 PHE A C 1
ATOM 3181 O O . PHE A 1 222 ? 45.444 16.664 -23.248 1.00 6.32 222 PHE A O 1
ATOM 3198 N N . ARG A 1 223 ? 47.392 16.203 -22.213 1.00 5.89 223 ARG A N 1
ATOM 3199 C CA . ARG A 1 223 ? 47.404 17.353 -21.314 1.00 5.60 223 ARG A CA 1
ATOM 3200 C C . ARG A 1 223 ? 48.711 18.099 -21.519 1.00 5.85 223 ARG A C 1
ATOM 3201 O O . ARG A 1 223 ? 49.779 17.481 -21.510 1.00 6.51 223 ARG A O 1
ATOM 3222 N N . VAL A 1 224 ? 48.626 19.412 -21.708 1.00 5.79 224 VAL A N 1
ATOM 3223 C CA . VAL A 1 224 ? 49.805 20.253 -21.827 1.00 6.13 224 VAL A CA 1
ATOM 3224 C C . VAL A 1 224 ? 50.235 20.719 -20.438 1.00 5.98 224 VAL A C 1
ATOM 3225 O O . VAL A 1 224 ? 49.411 21.187 -19.645 1.00 6.11 224 VAL A O 1
ATOM 3238 N N . ASP A 1 225 ? 51.529 20.600 -20.163 1.00 6.03 225 ASP A N 1
ATOM 3239 C CA . ASP A 1 225 ? 52.142 21.160 -18.968 1.00 6.74 225 ASP A CA 1
ATOM 3240 C C . ASP A 1 225 ? 53.075 22.293 -19.403 1.00 7.13 225 ASP A C 1
ATOM 3241 O O . ASP A 1 225 ? 53.599 22.275 -20.516 1.00 7.99 225 ASP A O 1
ATOM 3250 N N . PRO A 1 226 ? 53.317 23.267 -18.527 1.00 7.58 226 PRO A N 1
ATOM 3251 C CA . PRO A 1 226 ? 52.831 23.370 -17.154 1.00 7.59 226 PRO A CA 1
ATOM 3252 C C . PRO A 1 226 ? 51.405 23.887 -17.038 1.00 7.09 226 PRO A C 1
ATOM 3253 O O . PRO A 1 226 ? 50.833 24.458 -17.970 1.00 7.49 226 PRO A O 1
ATOM 3264 N N . GLY A 1 227 ? 50.837 23.683 -15.859 1.00 6.66 227 GLY A N 1
ATOM 3265 C CA . GLY A 1 227 ? 49.593 24.331 -15.503 1.00 6.39 227 GLY A CA 1
ATOM 3266 C C . GLY A 1 227 ? 49.810 25.797 -15.194 1.00 5.77 227 GLY A C 1
ATOM 3267 O O . GLY A 1 227 ? 50.944 26.259 -15.047 1.00 7.00 227 GLY A O 1
ATOM 3271 N N . PHE A 1 228 ? 48.704 26.526 -15.075 1.00 5.16 228 PHE A N 1
ATOM 3272 C CA . PHE A 1 228 ? 48.750 27.974 -14.892 1.00 4.96 228 PHE A CA 1
ATOM 3273 C C . PHE A 1 228 ? 47.522 28.440 -14.122 1.00 4.71 228 PHE A C 1
ATOM 3274 O O . PHE A 1 228 ? 46.477 27.775 -14.121 1.00 4.68 228 PHE A O 1
ATOM 3291 N N . TYR A 1 229 ? 47.639 29.607 -13.497 1.00 4.83 229 TYR A N 1
ATOM 3292 C CA . TYR A 1 229 ? 46.606 30.154 -12.626 1.00 4.71 229 TYR A CA 1
ATOM 3293 C C . TYR A 1 229 ? 46.325 29.160 -11.495 1.00 4.68 229 TYR A C 1
ATOM 3294 O O . TYR A 1 229 ? 47.102 28.248 -11.245 1.00 5.37 229 TYR A O 1
ATOM 3312 N N . ASP A 1 230 ? 45.221 29.364 -10.784 1.00 4.64 230 ASP A N 1
ATOM 3313 C CA . ASP A 1 230 ? 44.821 28.478 -9.702 1.00 4.32 230 ASP A CA 1
ATOM 3314 C C . ASP A 1 230 ? 43.305 28.501 -9.617 1.00 3.95 230 ASP A C 1
ATOM 3315 O O . ASP A 1 230 ? 42.690 29.558 -9.472 1.00 4.74 230 ASP A O 1
ATOM 3324 N N . ALA A 1 231 ? 42.686 27.334 -9.735 1.00 3.64 231 ALA A N 1
ATOM 3325 C CA . ALA A 1 231 ? 41.236 27.271 -9.776 1.00 3.84 231 ALA A CA 1
ATOM 3326 C C . ALA A 1 231 ? 40.627 27.861 -8.521 1.00 3.42 231 ALA A C 1
ATOM 3327 O O . ALA A 1 231 ? 41.064 27.576 -7.405 1.00 3.97 231 ALA A O 1
ATOM 3334 N N . GLU A 1 232 ? 39.573 28.647 -8.714 1.00 3.40 232 GLU A N 1
ATOM 3335 C CA . GLU A 1 232 ? 38.794 29.220 -7.622 1.00 3.46 232 GLU A CA 1
ATOM 3336 C C . GLU A 1 232 ? 37.387 28.658 -7.646 1.00 3.28 232 GLU A C 1
ATOM 3337 O O . GLU A 1 232 ? 36.647 28.854 -8.605 1.00 4.02 232 GLU A O 1
ATOM 3349 N N . VAL A 1 233 ? 37.022 27.958 -6.578 1.00 3.12 233 VAL A N 1
ATOM 3350 C CA . VAL A 1 233 ? 35.633 27.582 -6.336 1.00 3.28 233 VAL A CA 1
ATOM 3351 C C . VAL A 1 233 ? 35.360 27.998 -4.905 1.00 2.98 233 VAL A C 1
ATOM 3352 O O . VAL A 1 233 ? 36.124 27.654 -3.994 1.00 3.39 233 VAL A O 1
ATOM 3365 N N . SER A 1 234 ? 34.269 28.733 -4.723 1.00 3.04 234 SER A N 1
ATOM 3366 C CA . SER A 1 234 ? 33.987 29.404 -3.468 1.00 3.33 234 SER A CA 1
ATOM 3367 C C . SER A 1 234 ? 32.521 29.299 -3.117 1.00 3.22 234 SER A C 1
ATOM 3368 O O . SER A 1 234 ? 31.677 28.974 -3.958 1.00 3.60 234 SER A O 1
ATOM 3376 N N . LEU A 1 235 ? 32.221 29.617 -1.864 1.00 3.17 235 LEU A N 1
ATOM 3377 C CA . LEU A 1 235 ? 30.858 29.863 -1.428 1.00 3.26 235 LEU A CA 1
ATOM 3378 C C . LEU A 1 235 ? 30.631 31.362 -1.367 1.00 3.20 235 LEU A C 1
ATOM 3379 O O . LEU A 1 235 ? 31.435 32.106 -0.807 1.00 3.62 235 LEU A O 1
ATOM 3395 N N . THR A 1 236 ? 29.524 31.780 -1.966 1.00 3.36 236 THR A N 1
ATOM 3396 C CA . THR A 1 236 ? 29.067 33.159 -1.931 1.00 3.96 236 THR A CA 1
ATOM 3397 C C . THR A 1 236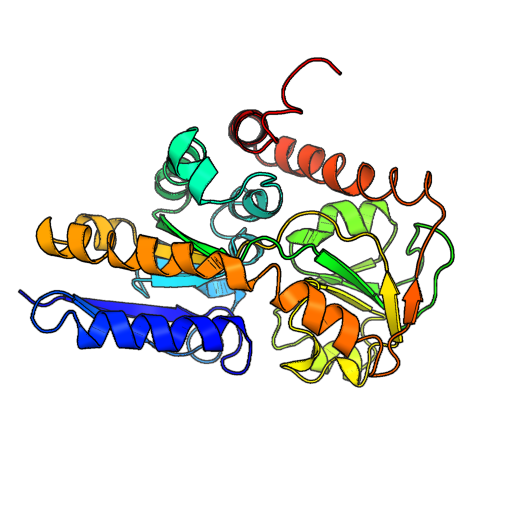 ? 27.615 33.201 -1.451 1.00 3.86 236 THR A C 1
ATOM 3398 O O . THR A 1 236 ? 26.908 32.193 -1.452 1.00 3.99 236 THR A O 1
ATOM 3409 N N . MET A 1 237 ? 27.194 34.378 -1.012 1.00 3.72 237 MET A N 1
ATOM 3410 C CA . MET A 1 237 ? 25.886 34.542 -0.402 1.00 4.15 237 MET A CA 1
ATOM 3411 C C . MET A 1 237 ? 25.292 35.890 -0.794 1.00 4.09 237 MET A C 1
ATOM 3412 O O . MET A 1 237 ? 25.987 36.897 -0.914 1.00 4.46 237 MET A O 1
ATOM 3426 N N . ASN A 1 238 ? 23.987 35.916 -0.985 1.00 3.77 238 ASN A N 1
ATOM 3427 C CA . ASN A 1 238 ? 23.267 37.157 -1.202 1.00 4.39 238 ASN A CA 1
ATOM 3428 C C . ASN A 1 238 ? 23.566 38.122 -0.052 1.00 4.37 238 ASN A C 1
ATOM 3429 O O . ASN A 1 238 ? 23.467 37.745 1.118 1.00 4.69 238 ASN A O 1
ATOM 3440 N N . LEU A 1 239 ? 23.941 39.359 -0.371 1.00 4.84 239 LEU A N 1
ATOM 3441 C CA . LEU A 1 239 ? 24.397 40.269 0.672 1.00 5.02 239 LEU A CA 1
ATOM 3442 C C . LEU A 1 239 ? 23.288 40.592 1.697 1.00 5.05 239 LEU A C 1
ATOM 3443 O O . LEU A 1 239 ? 23.528 40.506 2.896 1.00 5.14 239 LEU A O 1
ATOM 3459 N N . PRO A 1 240 ? 22.073 40.963 1.243 1.00 5.35 240 PRO A N 1
ATOM 3460 C CA . PRO A 1 240 ? 21.005 41.146 2.236 1.00 5.91 240 PRO A CA 1
ATOM 3461 C C . PRO A 1 240 ? 20.800 39.931 3.134 1.00 5.77 240 PRO A C 1
ATOM 3462 O O . PRO A 1 240 ? 20.662 40.090 4.345 1.00 6.19 240 PRO A O 1
ATOM 3473 N N . ALA A 1 241 ? 20.803 38.731 2.575 1.00 5.44 241 ALA A N 1
ATOM 3474 C CA . ALA A 1 241 ? 20.579 37.545 3.396 1.00 5.54 241 ALA A CA 1
ATOM 3475 C C . ALA A 1 241 ? 21.701 37.384 4.420 1.00 5.30 241 ALA A C 1
ATOM 3476 O O . ALA A 1 241 ? 21.459 36.993 5.567 1.00 5.93 241 ALA A O 1
ATOM 3483 N N . TYR A 1 242 ? 22.926 37.677 4.013 1.00 5.02 242 TYR A N 1
ATOM 3484 C CA . TYR A 1 242 ? 24.046 37.613 4.944 1.00 5.35 242 TYR A CA 1
ATOM 3485 C C . TYR A 1 242 ? 23.881 38.612 6.091 1.00 5.44 242 TYR A C 1
ATOM 3486 O O . TYR A 1 242 ? 24.134 38.291 7.250 1.00 5.75 242 TYR A O 1
ATOM 3504 N N . LYS A 1 243 ? 23.474 39.827 5.748 1.00 5.48 243 LYS A N 1
ATOM 3505 C CA . LYS A 1 243 ? 23.282 40.863 6.755 1.00 6.45 243 LYS A CA 1
ATOM 3506 C C . LYS A 1 243 ? 22.109 40.579 7.681 1.00 6.45 243 LYS A C 1
ATOM 3507 O O . LYS A 1 243 ? 22.066 41.096 8.797 1.00 6.91 243 LYS A O 1
ATOM 3526 N N . LYS A 1 244 ? 21.166 39.759 7.231 1.00 6.33 244 LYS A N 1
ATOM 3527 C CA . LYS A 1 244 ? 19.975 39.453 8.010 1.00 7.29 244 LYS A CA 1
ATOM 3528 C C . LYS A 1 244 ? 20.258 38.400 9.077 1.00 6.94 244 LYS A C 1
ATOM 3529 O O . LYS A 1 244 ? 19.508 38.280 10.038 1.00 7.78 244 LYS A O 1
ATOM 3548 N N . LEU A 1 245 ? 21.327 37.620 8.912 1.00 6.67 245 LEU A N 1
ATOM 3549 C CA . LEU A 1 245 ? 21.684 36.618 9.907 1.00 6.69 245 LEU A CA 1
ATOM 3550 C C . LEU A 1 245 ? 21.837 37.272 11.265 1.00 6.83 245 LEU A C 1
ATOM 3551 O O . LEU A 1 245 ? 22.309 38.406 11.376 1.00 7.59 245 LEU A O 1
ATOM 3567 N N . THR A 1 246 ? 21.446 36.556 12.309 1.00 7.10 246 THR A N 1
ATOM 3568 C CA . THR A 1 246 ? 21.763 37.008 13.648 1.00 7.42 246 THR A CA 1
ATOM 3569 C C . THR A 1 246 ? 23.270 36.895 13.871 1.00 7.37 246 THR A C 1
ATOM 3570 O O . THR A 1 246 ? 23.964 36.161 13.163 1.00 7.25 246 THR A O 1
ATOM 3581 N N . ASP A 1 247 ? 23.782 37.603 14.869 1.00 7.82 247 ASP A N 1
ATOM 3582 C CA . ASP A 1 247 ? 25.191 37.457 15.200 1.00 8.70 247 ASP A CA 1
ATOM 3583 C C . ASP A 1 247 ? 25.546 35.999 15.480 1.00 7.69 247 ASP A C 1
ATOM 3584 O O . ASP A 1 247 ? 26.587 35.519 15.029 1.00 7.63 247 ASP A O 1
ATOM 3593 N N . ALA A 1 248 ? 24.693 35.283 16.201 1.00 7.55 248 ALA A N 1
ATOM 3594 C CA . ALA A 1 248 ? 24.982 33.889 16.507 1.00 7.09 248 ALA A CA 1
ATOM 3595 C C . ALA A 1 248 ? 24.985 33.013 15.253 1.00 6.39 248 ALA A C 1
ATOM 3596 O O . ALA A 1 248 ? 25.839 32.136 15.102 1.00 6.59 248 ALA A O 1
ATOM 3603 N N . GLN A 1 249 ? 24.028 33.229 14.360 1.00 6.02 249 GLN A N 1
ATOM 3604 C CA . GLN A 1 249 ? 24.000 32.470 13.114 1.00 5.87 249 GLN A CA 1
ATOM 3605 C C . GLN A 1 249 ? 25.232 32.764 12.262 1.00 5.58 249 GLN A C 1
ATOM 3606 O O . GLN A 1 249 ? 25.850 31.849 11.709 1.00 5.78 249 GLN A O 1
ATOM 3620 N N . ARG A 1 250 ? 25.604 34.039 12.174 1.00 5.74 250 ARG A N 1
ATOM 3621 C CA . ARG A 1 250 ? 26.758 34.429 11.367 1.00 6.25 250 ARG A CA 1
ATOM 3622 C C . ARG A 1 250 ? 28.044 33.841 11.963 1.00 6.21 250 ARG A C 1
ATOM 3623 O O . ARG A 1 250 ? 28.903 33.342 11.234 1.00 6.30 250 ARG A O 1
ATOM 3644 N N . ASN A 1 251 ? 28.162 33.862 13.288 1.00 6.43 251 ASN A N 1
ATOM 3645 C CA . ASN A 1 251 ? 29.345 33.319 13.943 1.00 6.67 251 ASN A CA 1
ATOM 3646 C C . ASN A 1 251 ? 29.464 31.810 13.698 1.00 5.99 251 ASN A C 1
ATOM 3647 O O . ASN A 1 251 ? 30.558 31.298 13.446 1.00 5.58 251 AS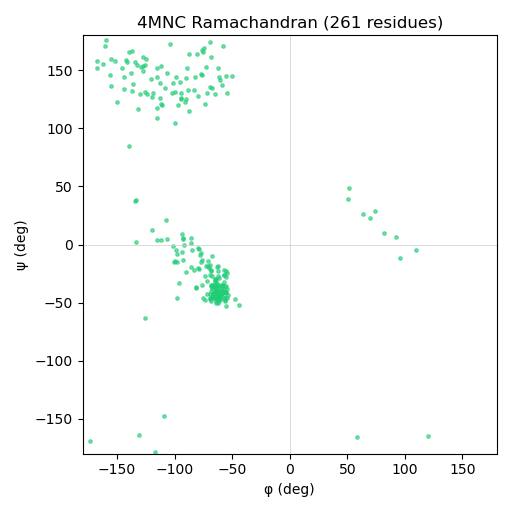N A O 1
ATOM 3658 N N . TYR A 1 252 ? 28.342 31.096 13.796 1.00 5.23 252 TYR A N 1
ATOM 3659 C CA . TYR A 1 252 ? 28.338 29.666 13.531 1.00 4.95 252 TYR A CA 1
ATOM 3660 C C . TYR A 1 252 ? 28.713 29.366 12.077 1.00 4.78 252 TYR A C 1
ATOM 3661 O O . TYR A 1 252 ? 29.547 28.502 11.811 1.00 4.83 252 TYR A O 1
ATOM 3679 N N . LEU A 1 253 ? 28.108 30.092 11.147 1.00 4.71 253 LEU A N 1
ATOM 3680 C CA . LEU A 1 253 ? 28.438 29.932 9.744 1.00 4.87 253 LEU A CA 1
ATOM 3681 C C . LEU A 1 253 ? 29.938 30.163 9.523 1.00 4.75 253 LEU A C 1
ATOM 3682 O O . LEU A 1 253 ? 30.601 29.367 8.865 1.00 4.47 253 LEU A O 1
ATOM 3698 N N A GLN A 1 254 ? 30.467 31.242 10.090 0.70 4.93 254 GLN A N 1
ATOM 3699 N N B GLN A 1 254 ? 30.471 31.239 10.096 0.30 4.68 254 GLN A N 1
ATOM 3700 C CA A GLN A 1 254 ? 31.880 31.541 9.918 0.70 5.34 254 GLN A CA 1
ATOM 3701 C CA B GLN A 1 254 ? 31.886 31.560 9.923 0.30 4.83 254 GLN A CA 1
ATOM 3702 C C A GLN A 1 254 ? 32.760 30.405 10.437 0.70 4.89 254 GLN A C 1
ATOM 3703 C C B GLN A 1 254 ? 32.804 30.463 10.476 0.30 4.89 254 GLN A C 1
ATOM 3704 O O A GLN A 1 254 ? 33.718 29.999 9.778 0.70 5.12 254 GLN A O 1
ATOM 3705 O O B GLN A 1 254 ? 33.828 30.141 9.870 0.30 5.00 254 GLN A O 1
ATOM 3732 N N . LYS A 1 255 ? 32.451 29.897 11.625 1.00 4.92 255 LYS A N 1
ATOM 3733 C CA . LYS A 1 255 ? 33.2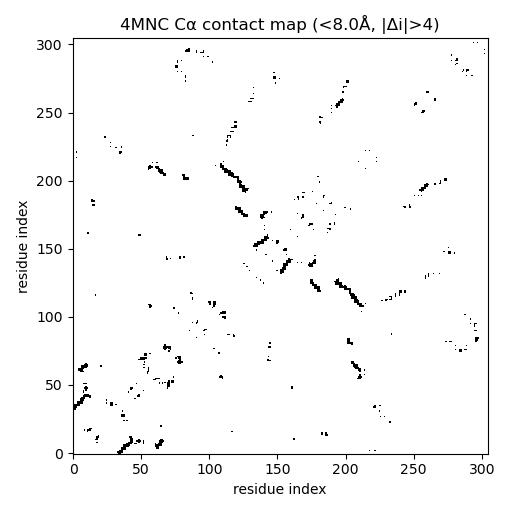01 28.771 12.166 1.00 5.60 255 LYS A CA 1
ATOM 3734 C C . LYS A 1 255 ? 33.219 27.608 11.175 1.00 4.69 255 LYS A C 1
ATOM 3735 O O . LYS A 1 255 ? 34.256 26.997 10.931 1.00 5.01 255 LYS A O 1
ATOM 3755 N N . GLN A 1 256 ? 32.061 27.300 10.607 1.00 4.37 256 GLN A N 1
ATOM 3756 C CA . GLN A 1 256 ? 31.981 26.168 9.698 1.00 4.39 256 GLN A CA 1
ATOM 3757 C C . GLN A 1 256 ? 32.672 26.466 8.369 1.00 4.00 256 GLN A C 1
ATOM 3758 O O . GLN A 1 256 ? 33.221 25.558 7.747 1.00 4.08 256 GLN A O 1
ATOM 3772 N N . LEU A 1 257 ? 32.662 27.715 7.925 1.00 4.05 257 LEU A N 1
ATOM 3773 C CA . LEU A 1 257 ? 33.375 28.082 6.712 1.00 3.91 257 LEU A CA 1
ATOM 3774 C C . LEU A 1 257 ? 34.879 27.870 6.882 1.00 4.02 257 LEU A C 1
ATOM 3775 O O . LEU A 1 257 ? 35.548 27.394 5.965 1.00 4.21 257 LEU A O 1
ATOM 3791 N N . LEU A 1 258 ? 35.417 28.226 8.045 1.00 4.41 258 LEU A N 1
ATOM 3792 C CA . LEU A 1 258 ? 36.838 28.005 8.279 1.00 4.63 258 LEU A CA 1
ATOM 3793 C C . LEU A 1 258 ? 37.145 26.510 8.371 1.00 4.55 258 LEU A C 1
ATOM 3794 O O . LEU A 1 258 ? 38.205 26.066 7.942 1.00 4.70 258 LEU A O 1
ATOM 3810 N N . VAL A 1 259 ? 36.224 25.734 8.931 1.00 4.85 259 VAL A N 1
ATOM 3811 C CA . VAL A 1 259 ? 36.360 24.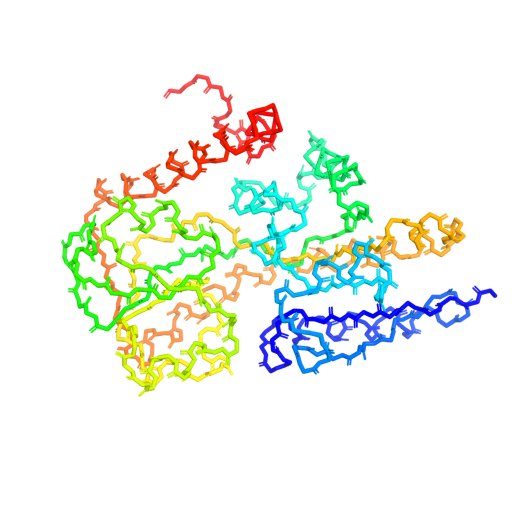287 8.966 1.00 5.59 259 VAL A CA 1
ATOM 3812 C C . VAL A 1 259 ? 36.467 23.722 7.549 1.00 5.06 259 VAL A C 1
ATOM 3813 O O . VAL A 1 259 ? 37.268 22.827 7.284 1.00 5.42 259 VAL A O 1
ATOM 3826 N N . LEU A 1 260 ? 35.655 24.238 6.636 1.00 4.33 260 LEU A N 1
ATOM 3827 C CA . LEU A 1 260 ? 35.729 23.823 5.242 1.00 4.19 260 LEU A CA 1
ATOM 3828 C C . LEU A 1 260 ? 37.099 24.146 4.645 1.00 4.05 260 LEU A C 1
ATOM 3829 O O . LEU A 1 260 ? 37.739 23.299 4.030 1.00 4.14 260 LEU A O 1
ATOM 3845 N N . GLU A 1 261 ? 37.563 25.372 4.836 1.00 3.91 261 GLU A N 1
ATOM 3846 C CA . GLU A 1 261 ? 38.832 25.779 4.258 1.00 3.83 261 GLU A CA 1
ATOM 3847 C C . GLU A 1 261 ? 40.003 25.005 4.827 1.00 3.87 261 GLU A C 1
ATOM 3848 O O . GLU A 1 261 ? 40.995 24.788 4.127 1.00 4.26 261 GLU A O 1
ATOM 3860 N N . ALA A 1 262 ? 39.908 24.576 6.077 1.00 4.26 262 ALA A N 1
ATOM 3861 C CA . ALA A 1 262 ? 41.004 23.824 6.689 1.00 5.02 262 ALA A CA 1
ATOM 3862 C C . ALA A 1 262 ? 41.256 22.505 5.963 1.00 5.04 262 ALA A C 1
ATOM 3863 O O . ALA A 1 262 ? 42.352 21.948 6.035 1.00 6.16 262 ALA A O 1
ATOM 3870 N N . GLU A 1 263 ? 40.250 22.003 5.263 1.00 4.43 263 GLU A N 1
ATOM 3871 C CA . GLU A 1 263 ? 40.374 20.760 4.506 1.00 4.71 263 GLU A CA 1
ATOM 3872 C C . GLU A 1 263 ? 40.950 20.971 3.096 1.00 4.36 263 GLU A C 1
ATOM 3873 O O . GLU A 1 263 ? 41.060 20.009 2.329 1.00 4.62 263 GLU A O 1
ATOM 3885 N N . ASN A 1 264 ? 41.366 22.197 2.764 1.00 4.06 264 ASN A N 1
ATOM 3886 C CA . ASN A 1 264 ? 41.910 22.477 1.438 1.00 3.88 264 ASN A CA 1
ATOM 3887 C C . ASN A 1 264 ? 43.248 21.796 1.183 1.00 4.36 264 ASN A C 1
ATOM 3888 O O . ASN A 1 264 ? 43.702 21.765 0.049 1.00 4.73 264 ASN A O 1
ATOM 3899 N N . THR A 1 265 ? 43.846 21.225 2.223 1.00 4.54 265 THR A N 1
ATOM 3900 C CA . THR A 1 265 ? 45.010 20.350 2.073 1.00 5.34 265 THR A CA 1
ATOM 3901 C C . THR A 1 265 ? 44.735 19.204 1.092 1.00 5.07 265 THR A C 1
ATOM 3902 O O . THR A 1 265 ? 45.670 18.653 0.501 1.00 6.07 265 THR A O 1
ATOM 3913 N N . PHE A 1 266 ? 43.468 18.842 0.928 1.00 4.45 266 PHE A N 1
ATOM 3914 C CA . PHE A 1 266 ? 43.112 17.796 -0.024 1.00 4.10 266 PHE A CA 1
ATOM 3915 C C . PHE A 1 266 ? 43.628 18.056 -1.434 1.00 3.98 266 PHE A C 1
ATOM 3916 O O . PHE A 1 266 ? 43.983 17.123 -2.147 1.00 4.27 266 PHE A O 1
ATOM 3933 N N . TRP A 1 267 ? 43.600 19.311 -1.855 1.00 4.01 267 TRP A N 1
ATOM 3934 C CA . TRP A 1 267 ? 43.769 19.609 -3.270 1.00 4.18 267 TRP A CA 1
ATOM 3935 C C . TRP A 1 267 ? 45.147 19.247 -3.802 1.00 4.34 267 TRP A C 1
ATOM 3936 O O . TRP A 1 267 ? 45.276 18.849 -4.942 1.00 4.62 267 TRP A O 1
ATOM 3957 N N A THR A 1 268 ? 46.165 19.372 -2.957 0.60 5.13 268 THR A N 1
ATOM 3958 N N B THR A 1 268 ? 46.202 19.382 -3.020 0.40 4.83 268 THR A N 1
ATOM 3959 C CA A THR A 1 268 ? 47.522 18.990 -3.344 0.60 6.14 268 THR A CA 1
ATOM 3960 C CA B THR A 1 268 ? 47.486 18.965 -3.570 0.40 5.40 268 THR A CA 1
ATOM 3961 C C A THR A 1 268 ? 47.598 17.484 -3.598 0.60 5.38 268 THR A C 1
ATOM 3962 C C B THR A 1 268 ? 47.500 17.440 -3.711 0.40 4.82 268 THR A C 1
ATOM 3963 O O A THR A 1 268 ? 48.237 17.029 -4.545 0.60 5.70 268 THR A O 1
ATOM 3964 O O B THR A 1 268 ? 47.989 16.922 -4.716 0.40 4.80 268 THR A O 1
ATOM 3985 N N . ARG A 1 269 ? 46.951 16.718 -2.731 1.00 4.80 269 ARG A N 1
ATOM 3986 C CA . ARG A 1 269 ? 46.848 15.269 -2.863 1.00 4.44 269 ARG A CA 1
ATOM 3987 C C . ARG A 1 269 ? 46.068 14.901 -4.129 1.00 4.02 269 ARG A C 1
ATOM 3988 O O . ARG A 1 269 ? 46.517 14.072 -4.933 1.00 4.45 269 ARG A O 1
ATOM 4010 N N . TYR A 1 270 ? 44.921 15.537 -4.317 1.00 4.05 270 TYR A N 1
ATOM 4011 C CA . TYR A 1 270 ? 44.069 15.275 -5.460 1.00 4.34 270 TYR A CA 1
ATOM 4012 C C . TYR A 1 270 ? 44.808 15.567 -6.762 1.00 4.19 270 TYR A C 1
ATOM 4013 O O . TYR A 1 270 ? 44.709 14.806 -7.718 1.00 4.50 270 TYR A O 1
ATOM 4031 N N . GLY A 1 271 ? 45.537 16.671 -6.833 1.00 4.15 271 GLY A N 1
ATOM 4032 C CA . GLY A 1 271 ? 46.300 16.959 -8.036 1.00 4.53 271 GLY A CA 1
ATOM 4033 C C . GLY A 1 271 ? 47.271 15.848 -8.378 1.00 4.28 271 GLY A C 1
ATOM 4034 O O . GLY A 1 271 ? 47.380 15.436 -9.535 1.00 4.57 271 GLY A O 1
ATOM 4038 N N . ASN A 1 272 ? 47.992 15.355 -7.380 1.00 4.26 272 ASN A N 1
ATOM 4039 C CA . ASN A 1 272 ? 48.914 14.265 -7.651 1.00 4.86 272 ASN A CA 1
ATOM 4040 C C . ASN A 1 272 ? 48.206 12.998 -8.113 1.00 4.34 272 ASN A C 1
ATOM 4041 O O . ASN A 1 272 ? 48.606 12.386 -9.110 1.00 4.75 272 ASN A O 1
ATOM 4052 N N . VAL A 1 273 ? 47.143 12.620 -7.415 1.00 4.24 273 VAL A N 1
ATOM 4053 C CA . VAL A 1 273 ? 46.427 11.406 -7.760 1.00 4.39 273 VAL A CA 1
ATOM 4054 C C . VAL A 1 273 ? 45.870 11.513 -9.172 1.00 4.42 273 VAL A C 1
ATOM 4055 O O . VAL A 1 273 ? 45.951 10.568 -9.957 1.00 4.53 273 VAL A O 1
ATOM 4068 N N . GLU A 1 274 ? 45.288 12.665 -9.494 1.00 4.21 274 GLU A N 1
ATOM 4069 C CA . GLU A 1 274 ? 44.663 12.861 -10.795 1.00 4.40 274 GLU A CA 1
ATOM 4070 C C . GLU A 1 274 ? 45.702 12.888 -11.911 1.00 4.42 274 GLU A C 1
ATOM 4071 O O . GLU A 1 274 ? 45.448 12.387 -13.004 1.00 4.81 274 GLU A O 1
ATOM 4083 N N . THR A 1 275 ? 46.876 13.449 -11.644 1.00 4.65 275 THR A N 1
ATOM 4084 C CA . THR A 1 275 ? 47.947 13.426 -12.633 1.00 4.91 275 THR A CA 1
ATOM 4085 C C . THR A 1 275 ? 48.332 11.976 -12.939 1.00 5.25 275 THR A C 1
ATOM 4086 O O . THR A 1 275 ? 48.443 11.566 -14.100 1.00 5.59 275 THR A O 1
ATOM 4097 N N . ALA A 1 276 ? 48.503 11.180 -11.889 1.00 5.46 276 ALA A N 1
ATOM 4098 C CA . ALA A 1 276 ? 48.848 9.776 -12.078 1.00 5.75 276 ALA A CA 1
ATOM 4099 C C . ALA A 1 276 ? 47.713 9.020 -12.772 1.00 6.00 276 ALA A C 1
ATOM 4100 O O . ALA A 1 276 ? 47.952 8.115 -13.577 1.00 6.72 276 ALA A O 1
ATOM 4107 N N . ARG A 1 277 ? 46.477 9.377 -12.454 1.00 5.62 277 ARG A N 1
ATOM 4108 C CA . ARG A 1 277 ? 45.312 8.723 -13.016 1.00 5.69 277 ARG A CA 1
ATOM 4109 C C . ARG A 1 277 ? 45.257 8.963 -14.530 1.00 5.55 277 ARG A C 1
ATOM 4110 O O . ARG A 1 277 ? 44.939 8.051 -15.304 1.00 6.15 277 ARG A O 1
ATOM 4131 N N . GLN A 1 278 ? 45.574 10.185 -14.948 1.00 5.33 278 GLN A N 1
ATOM 4132 C CA . GLN A 1 278 ? 45.640 10.493 -16.368 1.00 5.44 278 GLN A CA 1
ATOM 4133 C C . GLN A 1 278 ? 46.716 9.658 -17.068 1.00 6.15 278 GLN A C 1
ATOM 4134 O O . GLN A 1 278 ? 46.477 9.112 -18.142 1.00 6.71 278 GLN A O 1
ATOM 4148 N N A GLU A 1 279 ? 47.892 9.550 -16.459 0.53 6.52 279 GLU A N 1
ATOM 4149 N N B GLU A 1 279 ? 47.890 9.552 -16.457 0.47 6.39 279 GLU A N 1
ATOM 4150 C CA A GLU A 1 279 ? 48.967 8.744 -17.043 0.53 7.58 279 GLU A CA 1
ATOM 4151 C CA B GLU A 1 279 ? 48.959 8.738 -17.030 0.47 7.29 279 GLU A CA 1
ATOM 4152 C C A GLU A 1 279 ? 48.545 7.277 -17.177 0.53 7.90 279 GLU A C 1
ATOM 4153 C C B GLU A 1 279 ? 48.478 7.298 -17.204 0.47 7.61 279 GLU A C 1
ATOM 4154 O O A GLU A 1 279 ? 48.790 6.644 -18.205 0.53 8.26 279 GLU A O 1
ATOM 4155 O O B GLU A 1 279 ? 48.605 6.711 -18.281 0.47 7.80 279 GLU A O 1
ATOM 4178 N N . THR A 1 280 ? 47.895 6.744 -16.150 1.00 7.85 280 THR A N 1
ATOM 4179 C CA . THR A 1 280 ? 47.447 5.357 -16.160 1.00 8.64 280 THR A CA 1
ATOM 4180 C C . THR A 1 280 ? 46.409 5.132 -17.253 1.00 8.76 280 THR A C 1
ATOM 4181 O O . THR A 1 280 ? 46.368 4.064 -17.865 1.00 9.97 280 THR A O 1
ATOM 4193 N N . ALA A 1 281 ? 45.575 6.141 -17.489 1.00 8.35 281 ALA A N 1
ATOM 4194 C CA . ALA A 1 281 ? 44.509 6.046 -18.476 1.00 8.85 281 ALA A CA 1
ATOM 4195 C C . ALA A 1 281 ? 44.999 6.225 -19.911 1.00 9.28 281 ALA A C 1
ATOM 4196 O O . ALA A 1 281 ? 44.206 6.124 -20.838 1.00 10.29 281 ALA A O 1
ATOM 4203 N N . GLY A 1 282 ? 46.282 6.513 -20.091 1.00 9.29 282 GLY A N 1
ATOM 4204 C CA . GLY A 1 282 ? 46.844 6.651 -21.417 1.00 9.56 282 GLY A CA 1
ATOM 4205 C C . GLY A 1 282 ? 46.831 8.063 -21.965 1.00 9.38 282 GLY A C 1
ATOM 4206 O O . GLY A 1 282 ? 47.169 8.259 -23.128 1.00 10.06 282 GLY A O 1
ATOM 4210 N N . ILE A 1 283 ? 46.434 9.040 -21.153 1.00 8.85 283 ILE A N 1
ATOM 4211 C CA . ILE A 1 283 ? 46.524 10.434 -21.552 1.00 8.59 283 ILE A CA 1
ATOM 4212 C C . ILE A 1 283 ? 48.004 10.790 -21.536 1.00 9.12 283 ILE A C 1
ATOM 4213 O O . ILE A 1 283 ? 48.717 10.477 -20.591 1.00 10.13 283 ILE A O 1
ATOM 4229 N N . GLN A 1 284 ? 48.474 11.391 -22.621 1.00 8.66 284 GLN A N 1
ATOM 4230 C CA . GLN A 1 284 ? 49.886 11.723 -22.740 1.00 9.35 284 GLN A CA 1
ATOM 4231 C C . GLN A 1 284 ? 50.144 13.153 -22.307 1.00 8.94 284 GLN A C 1
ATOM 4232 O O . GLN A 1 284 ? 49.366 14.055 -22.597 1.00 9.24 284 GLN A O 1
ATOM 4246 N N . THR A 1 285 ? 51.245 13.356 -21.602 1.00 8.74 285 THR A N 1
ATOM 4247 C CA . THR A 1 285 ? 51.641 14.677 -21.160 1.00 8.85 285 THR A CA 1
ATOM 4248 C C . THR A 1 285 ? 52.528 15.314 -22.225 1.00 8.70 285 THR A C 1
ATOM 4249 O O . THR A 1 285 ? 53.518 14.731 -22.652 1.00 9.47 285 THR A O 1
ATOM 4260 N N . ILE A 1 286 ? 52.144 16.503 -22.670 1.00 8.19 286 ILE A N 1
ATOM 4261 C CA . ILE A 1 286 ? 52.974 17.325 -23.538 1.00 8.45 286 ILE A CA 1
ATOM 4262 C C . ILE A 1 286 ? 53.822 18.252 -22.680 1.00 8.94 286 ILE A C 1
ATOM 4263 O O . ILE A 1 286 ? 53.299 19.018 -21.866 1.00 9.13 286 ILE A O 1
ATOM 4279 N N . LYS A 1 287 ? 55.133 18.143 -22.854 1.00 10.12 287 LYS A N 1
ATOM 4280 C CA . LYS A 1 287 ? 56.119 18.930 -22.136 1.00 11.90 287 LYS A CA 1
ATOM 4281 C C . LYS A 1 287 ? 56.956 19.734 -23.123 1.00 11.25 287 LYS A C 1
ATOM 4282 O O . LYS A 1 287 ? 57.319 19.239 -24.189 1.00 12.24 287 LYS A O 1
ATOM 4301 N N . PHE A 1 288 ? 57.296 20.956 -22.744 1.00 10.40 288 PHE A N 1
ATOM 4302 C CA . PHE A 1 288 ? 58.262 21.766 -23.474 1.00 10.45 288 PHE A CA 1
ATOM 4303 C C . PHE A 1 288 ? 59.565 21.752 -22.686 1.00 10.72 288 PHE A C 1
ATOM 4304 O O . PHE A 1 288 ? 59.608 21.253 -21.560 1.00 11.06 288 PHE A O 1
ATOM 4321 N N . ASP A 1 289 ? 60.632 22.311 -23.249 1.00 10.71 289 ASP A N 1
ATOM 4322 C CA . ASP A 1 289 ? 61.870 22.397 -22.485 1.00 11.14 289 ASP A CA 1
ATOM 4323 C C . ASP A 1 289 ? 61.716 23.406 -21.342 1.00 10.92 289 ASP A C 1
ATOM 4324 O O . ASP A 1 289 ? 60.683 24.065 -21.203 1.00 10.78 289 ASP A O 1
ATOM 4333 N N . ALA A 1 290 ? 62.731 23.496 -20.496 1.00 11.10 290 ALA A N 1
ATOM 4334 C CA . ALA A 1 290 ? 62.609 24.259 -19.265 1.00 11.42 290 ALA A CA 1
ATOM 4335 C C . ALA A 1 290 ? 62.318 25.741 -19.516 1.00 10.73 290 ALA A C 1
ATOM 4336 O O . ALA A 1 290 ? 61.439 26.322 -18.879 1.00 10.39 290 ALA A O 1
ATOM 4343 N N . ALA A 1 291 ? 63.050 26.352 -20.436 1.00 10.40 291 ALA A N 1
ATOM 4344 C CA . ALA A 1 291 ? 62.877 27.772 -20.719 1.00 10.32 291 ALA A CA 1
ATOM 4345 C C . ALA A 1 291 ? 61.500 28.033 -21.313 1.00 9.87 291 ALA A C 1
ATOM 4346 O O . ALA A 1 291 ? 60.844 29.007 -20.974 1.00 9.89 291 ALA A O 1
ATOM 4353 N N . THR A 1 292 ? 61.067 27.160 -22.207 1.00 9.42 292 THR A N 1
ATOM 4354 C CA . THR A 1 292 ? 59.787 27.321 -22.873 1.00 9.38 292 THR A CA 1
ATOM 4355 C C . THR A 1 292 ? 58.646 27.164 -21.858 1.00 9.02 292 THR A C 1
ATOM 4356 O O . THR A 1 292 ? 57.680 27.919 -21.879 1.00 8.55 292 THR A O 1
ATOM 4367 N N A SER A 1 293 ? 58.770 26.194 -20.959 0.62 8.89 293 SER A N 1
ATOM 4368 N N B SER A 1 293 ? 58.785 26.194 -20.962 0.38 9.04 293 SER A N 1
ATOM 4369 C CA A SER A 1 293 ? 57.770 25.989 -19.914 0.62 9.01 293 SER A CA 1
ATOM 4370 C CA B SER A 1 293 ? 57.802 25.963 -19.910 0.38 9.21 293 SER A CA 1
ATOM 4371 C C A SER A 1 293 ? 57.671 27.213 -19.011 0.62 8.99 293 SER A C 1
ATOM 4372 C C B SER A 1 293 ? 57.679 27.180 -18.994 0.38 9.22 293 SER A C 1
ATOM 4373 O O A SER A 1 293 ? 56.578 27.694 -18.714 0.62 8.89 293 SER A O 1
ATOM 4374 O O B SER A 1 293 ? 56.576 27.625 -18.677 0.38 9.25 293 SER A O 1
ATOM 4389 N N . LYS A 1 294 ? 58.819 27.713 -18.569 1.00 9.40 294 LYS A N 1
ATOM 4390 C CA . LYS A 1 294 ? 58.842 28.885 -17.706 1.00 9.86 294 LYS A CA 1
ATOM 4391 C C . LYS A 1 294 ? 58.162 30.072 -18.396 1.00 9.47 294 LYS A C 1
ATOM 4392 O O . LYS A 1 294 ? 57.342 30.779 -17.788 1.00 9.40 294 LYS A O 1
ATOM 4412 N N . ALA A 1 295 ? 58.498 30.288 -19.665 1.00 9.08 295 ALA A N 1
ATOM 4413 C CA . ALA A 1 295 ? 57.926 31.403 -20.427 1.00 8.93 295 ALA A CA 1
ATOM 4414 C C . ALA A 1 295 ? 56.421 31.240 -20.658 1.00 8.52 295 ALA A C 1
ATOM 4415 O O . ALA A 1 295 ? 55.683 32.221 -20.685 1.00 8.38 295 ALA A O 1
ATOM 4422 N N . PHE A 1 296 ? 55.968 30.009 -20.834 1.00 8.45 296 PHE A N 1
ATOM 4423 C CA . PHE A 1 296 ? 54.549 29.720 -21.048 1.00 8.20 296 PHE A CA 1
ATOM 4424 C C . PHE A 1 296 ? 53.712 30.134 -19.833 1.00 7.48 296 PHE A C 1
ATOM 4425 O O . PHE A 1 296 ? 52.699 30.816 -19.976 1.00 7.14 296 PHE A O 1
ATOM 4442 N N A ARG A 1 297 ? 54.142 29.734 -18.640 0.46 8.03 297 ARG A N 1
ATOM 4443 N N B ARG A 1 297 ? 54.144 29.738 -18.641 0.54 8.03 297 ARG A N 1
ATOM 4444 C CA A ARG A 1 297 ? 53.418 30.107 -17.431 0.46 9.03 297 ARG A CA 1
ATOM 4445 C CA B ARG A 1 297 ? 53.419 30.104 -17.432 0.54 9.02 297 ARG A CA 1
ATOM 4446 C C A ARG A 1 297 ? 53.507 31.619 -17.218 0.46 8.39 297 ARG A C 1
ATOM 4447 C C B ARG A 1 297 ? 53.511 31.617 -17.210 0.54 8.39 297 ARG A C 1
ATOM 4448 O O A ARG A 1 297 ? 52.528 32.259 -16.845 0.46 8.28 297 ARG A O 1
ATOM 4449 O O B ARG A 1 297 ? 52.536 32.255 -16.823 0.54 8.28 297 ARG A O 1
ATOM 4490 N N . GLU A 1 298 ? 54.672 32.200 -17.482 1.00 8.61 298 GLU A N 1
ATOM 4491 C CA . GLU A 1 298 ? 54.816 33.649 -17.376 1.00 9.13 298 GLU A CA 1
ATOM 4492 C C . GLU A 1 298 ? 53.852 34.372 -18.314 1.00 8.10 298 GLU A C 1
ATOM 4493 O O . GLU A 1 298 ? 53.236 35.361 -17.933 1.00 8.17 298 GLU A O 1
ATOM 4505 N N . LYS A 1 299 ? 53.722 33.881 -19.540 1.00 7.70 299 LYS A N 1
ATOM 4506 C CA . LYS A 1 299 ? 52.788 34.457 -20.491 1.00 7.42 299 LYS A CA 1
ATOM 4507 C C . LYS A 1 299 ? 51.350 34.373 -19.982 1.00 6.53 299 LYS A C 1
ATOM 4508 O O . LYS A 1 299 ? 50.585 35.329 -20.107 1.00 6.32 299 LYS A O 1
ATOM 4527 N N . ALA A 1 300 ? 50.962 33.240 -19.414 1.00 6.30 300 ALA A N 1
ATOM 4528 C CA . ALA A 1 300 ? 49.610 33.115 -18.890 1.00 6.13 300 ALA A CA 1
ATOM 4529 C C . ALA A 1 300 ? 49.334 34.227 -17.874 1.00 5.97 300 ALA A C 1
ATOM 4530 O O . ALA A 1 300 ? 48.302 34.899 -17.926 1.00 5.70 300 ALA A O 1
ATOM 4537 N N . TYR A 1 301 ? 50.240 34.428 -16.930 1.00 5.95 301 TYR A N 1
ATOM 4538 C CA . TYR A 1 301 ? 50.033 35.457 -15.922 1.00 6.34 301 TYR A CA 1
ATOM 4539 C C . TYR A 1 301 ? 50.111 36.861 -16.520 1.00 6.54 301 TYR A C 1
ATOM 4540 O O . TYR A 1 301 ? 49.342 37.736 -16.130 1.00 6.76 301 TYR A O 1
ATOM 4558 N N . GLU A 1 302 ? 51.040 37.098 -17.444 1.00 6.88 302 GLU A N 1
ATOM 4559 C CA . GLU A 1 302 ? 51.182 38.429 -18.023 1.00 7.66 302 GLU A CA 1
ATOM 4560 C C . GLU A 1 302 ? 49.901 38.834 -18.760 1.00 7.25 302 GLU A C 1
ATOM 4561 O O . GLU A 1 302 ? 49.361 39.930 -18.561 1.00 7.47 302 GLU A O 1
ATOM 4573 N N A VAL A 1 303 ? 49.397 37.951 -19.619 0.60 7.28 303 VAL A N 1
ATOM 4574 N N B VAL A 1 303 ? 49.419 37.931 -19.602 0.40 7.28 303 VAL A N 1
ATOM 4575 C CA A VAL A 1 303 ? 48.204 38.291 -20.387 0.60 7.80 303 VAL A CA 1
ATOM 4576 C CA B VAL A 1 303 ? 48.237 38.190 -20.402 0.40 7.80 303 VAL A CA 1
ATOM 4577 C C A VAL A 1 303 ? 46.958 38.238 -19.505 0.60 7.13 303 VAL A C 1
ATOM 4578 C C B VAL A 1 303 ? 46.986 38.218 -19.521 0.40 7.13 303 VAL A C 1
ATOM 4579 O O A VAL A 1 303 ? 46.010 38.992 -19.726 0.60 7.20 303 VAL A O 1
ATOM 4580 O O B VAL A 1 303 ? 46.062 38.994 -19.767 0.40 7.20 303 VAL A O 1
ATOM 4605 N N . GLY A 1 304 ? 46.975 37.380 -18.490 1.00 6.79 304 GLY A N 1
ATOM 4606 C CA . GLY A 1 304 ? 45.858 37.312 -17.566 1.00 6.80 304 GLY A CA 1
ATOM 4607 C C . GLY A 1 304 ? 45.693 38.601 -16.786 1.00 6.41 304 GLY A C 1
ATOM 4608 O O . GLY A 1 304 ? 44.597 39.153 -16.685 1.00 6.27 304 GLY A O 1
ATOM 4612 N N . TRP A 1 305 ? 46.797 39.096 -16.236 1.00 6.22 305 TRP A N 1
ATOM 4613 C CA . TRP A 1 305 ? 46.764 40.370 -15.529 1.00 6.57 305 TRP A CA 1
ATOM 4614 C C . TRP A 1 305 ? 46.502 41.532 -16.478 1.00 6.93 305 TRP A C 1
ATOM 4615 O O . TRP A 1 305 ? 45.790 42.460 -16.117 1.00 7.09 305 TRP A O 1
ATOM 4636 N N . ALA A 1 306 ? 47.056 41.495 -17.687 1.00 7.07 306 ALA A N 1
ATOM 4637 C CA . ALA A 1 306 ? 46.837 42.598 -18.618 1.00 7.87 306 ALA A CA 1
ATOM 4638 C C . ALA A 1 306 ? 45.353 42.708 -18.936 1.00 7.70 306 ALA A C 1
ATOM 4639 O O . ALA A 1 306 ? 44.804 43.811 -19.013 1.00 8.15 306 ALA A O 1
ATOM 4646 N N . GLY A 1 307 ? 44.690 41.568 -19.097 1.00 7.67 307 GLY A N 1
ATOM 4647 C CA . GLY A 1 307 ? 43.267 41.569 -19.385 1.00 7.53 307 GLY A CA 1
ATOM 4648 C C . GLY A 1 307 ? 42.472 42.111 -18.215 1.00 7.18 307 GLY A C 1
ATOM 4649 O O . GLY A 1 307 ? 41.574 42.923 -18.387 1.00 7.39 307 GLY A O 1
ATOM 4653 N N . ALA A 1 308 ? 42.807 41.663 -17.012 1.00 6.92 308 ALA A N 1
ATOM 4654 C CA . ALA A 1 308 ? 42.145 42.141 -15.804 1.00 6.97 308 ALA A CA 1
ATOM 4655 C C . ALA A 1 308 ? 42.311 43.656 -15.675 1.00 7.22 308 ALA A C 1
ATOM 4656 O O . ALA A 1 308 ? 41.375 44.374 -15.316 1.00 7.53 308 ALA A O 1
ATOM 4663 N N . MET A 1 309 ? 43.508 44.147 -15.973 1.00 7.77 309 MET A N 1
ATOM 4664 C CA . MET A 1 309 ? 43.786 45.576 -15.886 1.00 9.33 309 MET A CA 1
ATOM 4665 C C . MET A 1 309 ? 42.948 46.390 -16.865 1.00 10.04 309 MET A C 1
ATOM 4666 O O . MET A 1 309 ? 42.534 47.503 -16.550 1.00 10.68 309 MET A O 1
ATOM 4680 N N . LYS A 1 310 ? 42.683 45.839 -18.044 1.00 10.67 310 LYS A N 1
ATOM 4681 C CA . LYS A 1 310 ? 41.839 46.538 -19.006 1.00 12.11 310 LYS A CA 1
ATOM 4682 C C . LYS A 1 310 ? 40.397 46.534 -18.550 1.00 11.49 310 LYS A C 1
ATOM 4683 O O . LYS A 1 310 ? 39.662 47.487 -18.793 1.00 12.95 310 LYS A O 1
ATOM 4702 N N A GLN A 1 311 ? 40.025 45.466 -17.866 0.51 10.79 311 GLN A N 1
ATOM 4703 N N B GLN A 1 311 ? 39.957 45.436 -17.940 0.49 10.47 311 GLN A N 1
ATOM 4704 C CA A GLN A 1 311 ? 38.660 45.248 -17.445 0.51 10.17 311 GLN A CA 1
ATOM 4705 C CA B GLN A 1 311 ? 38.569 45.342 -17.498 0.49 9.66 311 GLN A CA 1
ATOM 4706 C C A GLN A 1 311 ? 38.240 46.066 -16.222 0.51 9.51 311 GLN A C 1
ATOM 4707 C C B GLN A 1 311 ? 38.300 46.298 -16.337 0.49 9.38 311 GLN A C 1
ATOM 4708 O O A GLN A 1 311 ? 37.068 46.421 -16.047 0.51 9.55 311 GLN A O 1
ATOM 4709 O O B GLN A 1 311 ? 37.294 46.989 -16.333 0.49 9.53 311 GLN A O 1
ATOM 4736 N N . SER A 1 312 ? 39.199 46.343 -15.358 1.00 8.60 312 SER A N 1
ATOM 4737 C CA . SER A 1 312 ? 38.910 47.027 -14.106 1.00 7.57 312 SER A CA 1
ATOM 4738 C C . SER A 1 312 ? 40.207 47.519 -13.492 1.00 7.43 312 SER A C 1
ATOM 4739 O O . SER A 1 312 ? 40.750 46.891 -12.600 1.00 7.22 312 SER A O 1
ATOM 4748 N N . PRO A 1 313 ? 40.721 48.649 -13.991 1.00 8.27 313 PRO A N 1
ATOM 4749 C CA . PRO A 1 313 ? 42.086 49.055 -13.662 1.00 9.14 313 PRO A CA 1
ATOM 4750 C C . PRO A 1 313 ? 42.359 49.184 -12.167 1.00 8.50 313 PRO A C 1
ATOM 4751 O O . PRO A 1 313 ? 43.378 48.705 -11.675 1.00 8.75 313 PRO A O 1
ATOM 4762 N N . GLU A 1 314 ? 41.483 49.866 -11.452 1.00 8.31 314 GLU A N 1
ATOM 4763 C CA . GLU A 1 314 ? 41.744 50.116 -10.044 1.00 8.68 314 GLU A CA 1
ATOM 4764 C C . GLU A 1 314 ? 41.687 48.839 -9.214 1.00 7.69 314 GLU A C 1
ATOM 4765 O O . GLU A 1 314 ? 42.586 48.571 -8.420 1.00 8.32 314 GLU A O 1
ATOM 4777 N N . VAL A 1 315 ? 40.634 48.049 -9.400 1.00 6.91 315 VAL A N 1
ATOM 4778 C CA . VAL A 1 315 ? 40.481 46.807 -8.650 1.00 6.67 315 VAL A CA 1
ATOM 4779 C C . VAL A 1 315 ? 41.607 45.832 -8.998 1.00 6.37 315 VAL A C 1
ATOM 4780 O O . VAL A 1 315 ? 42.197 45.204 -8.116 1.00 6.55 315 VAL A O 1
ATOM 4793 N N . ALA A 1 316 ? 41.898 45.686 -10.284 1.00 6.13 316 ALA A N 1
ATOM 4794 C CA . ALA A 1 316 ? 42.925 44.734 -10.683 1.00 6.36 316 ALA A CA 1
ATOM 4795 C C . ALA A 1 316 ? 44.272 45.108 -10.073 1.00 7.08 316 ALA A C 1
ATOM 4796 O O . ALA A 1 316 ? 44.999 44.247 -9.588 1.00 6.94 316 ALA A O 1
ATOM 4803 N N . ALA A 1 317 ? 44.621 46.391 -10.121 1.00 8.04 317 ALA A N 1
ATOM 4804 C CA . ALA A 1 317 ? 45.916 46.811 -9.603 1.00 9.33 317 ALA A CA 1
ATOM 4805 C C . ALA A 1 317 ? 46.027 46.504 -8.116 1.00 9.88 317 ALA A C 1
ATOM 4806 O O . ALA A 1 317 ? 47.067 46.043 -7.638 1.00 10.66 317 ALA A O 1
ATOM 4813 N N . ARG A 1 318 ? 44.951 46.769 -7.388 1.00 9.60 318 ARG A N 1
ATOM 4814 C CA . ARG A 1 318 ? 44.913 46.495 -5.963 1.00 10.31 318 ARG A CA 1
ATOM 4815 C C . ARG A 1 318 ? 45.037 45.000 -5.690 1.00 8.89 318 ARG A C 1
ATOM 4816 O O . ARG A 1 318 ? 45.857 44.572 -4.858 1.00 9.96 318 ARG A O 1
ATOM 4837 N N . PHE A 1 319 ? 44.227 44.198 -6.375 1.00 6.84 319 PHE A N 1
ATOM 4838 C CA . PHE A 1 319 ? 44.296 42.758 -6.171 1.00 6.13 319 PHE A CA 1
ATOM 4839 C C . PHE A 1 319 ? 45.703 42.259 -6.494 1.00 6.05 319 PHE A C 1
ATOM 4840 O O . PHE A 1 319 ? 46.211 41.372 -5.805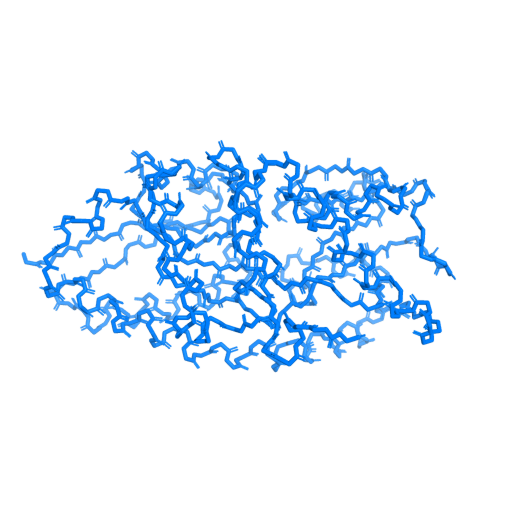 1.00 6.15 319 PHE A O 1
ATOM 4857 N N . LYS A 1 320 ? 46.331 42.785 -7.544 1.00 6.59 320 LYS A N 1
ATOM 4858 C CA . LYS A 1 320 ? 47.628 42.250 -7.947 1.00 7.30 320 LYS A CA 1
ATOM 4859 C C . LYS A 1 320 ? 48.635 42.329 -6.804 1.00 7.09 320 LYS A C 1
ATOM 4860 O O . LYS A 1 320 ? 49.423 41.407 -6.601 1.00 7.68 320 LYS A O 1
ATOM 4879 N N . THR A 1 321 ? 48.608 43.426 -6.055 1.00 6.90 321 THR A N 1
ATOM 4880 C CA . THR A 1 321 ? 49.556 43.600 -4.957 1.00 7.25 321 THR A CA 1
ATOM 4881 C C . THR A 1 321 ? 49.242 42.696 -3.748 1.00 5.98 321 THR A C 1
ATOM 4882 O O . THR A 1 321 ? 50.119 42.485 -2.903 1.00 6.27 321 THR A O 1
ATOM 4893 N N . LEU A 1 322 ? 48.011 42.191 -3.669 1.00 5.67 322 LEU A N 1
ATOM 4894 C CA . LEU A 1 322 ? 47.584 41.316 -2.581 1.00 5.41 322 LEU A CA 1
ATOM 4895 C C . LEU A 1 322 ? 47.587 39.833 -2.955 1.00 5.15 322 LEU A C 1
ATOM 4896 O O . LEU A 1 322 ? 47.475 38.977 -2.076 1.00 5.33 322 LEU A O 1
ATOM 4912 N N . PHE A 1 323 ? 47.672 39.534 -4.250 1.00 4.97 323 PHE A N 1
ATOM 4913 C CA . PHE A 1 323 ? 47.552 38.165 -4.745 1.00 4.76 323 PHE A CA 1
ATOM 4914 C C . PHE A 1 323 ? 48.912 37.504 -5.007 1.00 5.35 323 PHE A C 1
ATOM 4915 O O . PHE A 1 323 ? 48.988 36.289 -5.166 1.00 5.96 323 PHE A O 1
ATOM 4932 N N . SER A 1 324 ? 49.971 38.305 -5.063 1.00 6.07 324 SER A N 1
ATOM 4933 C CA . SER A 1 324 ? 51.315 37.810 -5.329 1.00 6.80 324 SER A CA 1
ATOM 4934 C C . SER A 1 324 ? 51.873 37.062 -4.117 1.00 7.00 324 SER A C 1
ATOM 4935 O O . SER A 1 324 ? 51.509 37.345 -2.984 1.00 6.90 324 SER A O 1
ATOM 4943 N N . LYS A 1 325 ? 52.780 36.123 -4.360 1.00 8.38 325 LYS A N 1
ATOM 4944 C CA . LYS A 1 325 ? 53.516 35.484 -3.278 1.00 9.78 325 LYS A CA 1
ATOM 4945 C C . LYS A 1 325 ? 54.344 36.533 -2.504 1.00 9.80 325 LYS A C 1
ATOM 4946 O O . LYS A 1 325 ? 54.878 37.476 -3.102 1.00 9.91 325 LYS A O 1
ATOM 4965 N N . ALA A 1 326 ? 54.477 36.372 -1.187 1.00 10.66 326 ALA A N 1
ATOM 4966 C CA . ALA A 1 326 ? 55.268 37.310 -0.379 1.00 11.71 326 ALA A CA 1
ATOM 4967 C C . ALA A 1 326 ? 56.693 37.463 -0.900 1.00 12.20 326 ALA A C 1
ATOM 4968 O O . ALA A 1 326 ? 57.270 38.550 -0.860 1.00 12.62 326 ALA A O 1
ATOM 4975 N N . GLU A 1 327 ? 57.247 36.370 -1.402 1.00 12.75 327 GLU A N 1
ATOM 4976 C CA . GLU A 1 327 ? 58.631 36.343 -1.829 1.00 14.23 327 GLU A CA 1
ATOM 4977 C C . GLU A 1 327 ? 58.815 37.043 -3.174 1.00 13.30 327 GLU A C 1
ATOM 4978 O O . GLU A 1 327 ? 59.947 37.332 -3.573 1.00 13.39 327 GLU A O 1
ATOM 4990 N N . ASN A 1 328 ? 57.712 37.310 -3.872 1.00 12.58 328 ASN A N 1
ATOM 4991 C CA . ASN A 1 328 ? 57.777 37.830 -5.238 1.00 12.96 328 ASN A CA 1
ATOM 4992 C C . ASN A 1 328 ? 57.227 39.241 -5.441 1.00 12.69 328 ASN A C 1
ATOM 4993 O O . ASN A 1 328 ? 57.205 39.742 -6.570 1.00 13.63 328 ASN A O 1
ATOM 5004 N N . LEU A 1 329 ? 56.815 39.902 -4.368 1.00 11.85 329 LEU A N 1
ATOM 5005 C CA . LEU A 1 329 ? 56.054 41.153 -4.512 1.00 12.21 329 LEU A CA 1
ATOM 5006 C C . LEU A 1 329 ? 56.891 42.437 -4.666 1.00 12.06 329 LEU A C 1
ATOM 5007 O O . LEU A 1 329 ? 56.335 43.533 -4.779 1.00 13.02 329 LEU A O 1
ATOM 5023 N N . TYR A 1 330 ? 58.214 42.316 -4.690 1.00 11.02 330 TYR A N 1
ATOM 5024 C CA . TYR A 1 330 ? 59.093 43.500 -4.788 1.00 10.34 330 TYR A CA 1
ATOM 5025 C C . TYR A 1 330 ? 60.147 43.313 -5.895 1.00 10.38 330 TYR A C 1
ATOM 5026 O O . TYR A 1 330 ? 60.000 42.425 -6.739 1.00 11.31 330 TYR A O 1
ATOM 5044 N N . PHE A 1 331 ? 61.210 44.117 -5.900 1.00 9.69 331 PHE A N 1
ATOM 5045 C CA . PHE A 1 331 ? 62.161 44.077 -7.010 1.00 9.37 331 PHE A CA 1
ATOM 5046 C C . PHE A 1 331 ? 62.883 42.739 -7.084 1.00 10.20 331 PHE A C 1
ATOM 5047 O O . PHE A 1 331 ? 63.452 42.274 -6.091 1.00 10.74 331 PHE A O 1
ATOM 5064 N N . GLN A 1 332 ? 62.887 42.140 -8.275 1.00 11.26 332 GLN A N 1
ATOM 5065 C CA . GLN A 1 332 ? 63.588 40.883 -8.521 1.00 12.66 332 GLN A CA 1
ATOM 5066 C C . GLN A 1 332 ? 64.214 40.907 -9.905 1.00 13.24 332 GLN A C 1
ATOM 5067 O O . GLN A 1 332 ? 64.000 40.005 -10.724 1.00 14.24 332 GLN A O 1
#

Foldseek 3Di:
DEDEFEEEELDACLWPVVVLVVVLQVVCQVVAVVFYHYDYQHYCVRPHNLCVLVCQLVPVGFKYWHQLLSDCVLPVCSLVQLAFPDAVVLCVVQVNQVLVQVCCCPRRLKGFAAWQFWPWFKWKWFQDDDQAQADAPFEEEEGVNCVQLNVVSNHHYDYDRPQCVCVCLVVVVGGTYMDTLATCPSNDCLVRTAEIEDDGEGITTIGMMGRNVVQVPRDPRSNVSSNVSNVVSSVPNVVNNVRSVVSNVVSVVSNRYYHYYDDVRRVVSRVSSSVSSLVVSCVRPVPSSVVSVLSRDDPVPNDDD

Radius of gyration: 19.09 Å; Cα contacts (8 Å, |Δi|>4): 600; chains: 1; bounding box: 48×45×52 Å

Organism: Polaromonas sp. (strain JS666 / ATCC BAA-500) (NCBI:txid296591)

InterPro domains:
  IPR018389 TRAP transporter solute receptor DctP [PF03480] (39-302)
  IPR018389 TRAP transporter solute receptor DctP [PTHR33376] (1-313)
  IPR038404 TRAP transporter solute receptor DctP superfamily [G3DSA:3.40.190.170] (28-325)

Sequence (305 aa):
QEVTLRLVSAFPENGIYVQRLLPWIAKVNAEGKKGVLQINFLGGPKAIIPTFEAGNAVKTGVVDMAMNTGAFYTNVMPPEADFLKLTQIPVAEQRKNGAFDAINNKVWNEKGNTQYLARMVENQPFHIYTNKKIDKKPDLSSGQKIRISPVYRDFFQALNANVVTTPPGEEVYTALERGVVDGYGWPIGGIFDLNWQEKTKFRVDPGFYDAEVSLTMNLPAYKKLTDAQRNYLQQKQLLVLEAENTFWTTRYGNVETARQEETAGIQTIKFDAATSSKAFRREKAYEVVGWAGAMKQQSPEVAARFKTLFSKAENLYFQ

Secondary structure (DSSP, 8-state):
--EEEEEEESS-TTSHHHHHHHHHHHHHHHH-TTTEEEEEEESTTTS-GGGHHHHHHHTSSSEEEE-GGG-TTT-GGGGGGGG--S-HHHHHHHSHHHHHHHHHHHHHSEEEEEEEE-S--EEEEESS--SSS--TT-EEEE-GGGHHHHHHTT-EEEE--GGGHHHHHHTT--SEEEEESS-TTTTTGGGG--EEESS-BS---EEEEEEHHHHHHS-HHHHHHHHHHHHHHHHGGGHHHHHHHHHHHHHHHTTPEEE---HHHHHHHHHHHHHHHHHHHHHH-HHHHHHHHHHHS-GGGSS--

Nearest PDB structures (foldseek):
  4mni-assembly1_A  TM=9.935E-01  e=2.332E-62  Polaromonas sp. JS666
  2pfy-assembly4_D  TM=8.594E-01  e=7.987E-18  Bordetella pertussis Tohama I
  2pfz-assembly1_A  TM=8.604E-01  e=4.048E-17  Bordetella pertussis Tohama I
  4pbq-assembly3_C  TM=8.341E-01  e=5.148E-17  Haemophilus influenzae RdAW
  6wgm-assembly1_A  TM=8.701E-01  e=3.742E-16  uncultured bacterium